Protein AF-A0A8H4SRY8-F1 (afdb_monomer_lite)

Foldseek 3Di:
DDPVQVPPDDPVDNVVNCVPQNDLLVVLCVVLVCLVPDDDQKDWDFDPLKDWDDDDDPVLLVVLCVVAPEQEKELFQQDPVQLLLLQLLQVLLLHGSVVVPSRMGGQLDLTRMDGSVLSVVLQVSSCVSVVHGSVVSCVVSSNRDVVSNSSVSLVVCCVVDPDPVSVRYHYDYPQVLCVVLVNNVVCVVPRPDHDHDPQQCLQVCQAPPNLVCLVSLLVSLQVSVVQEYADQEPPRGDPLSNLCNCPSSNHTMYRYNNYPVVVVVVVCVVVVHDSDDDPPPDD

Sequence (283 aa):
MPARLRTDLTPEDTSGLLKKYDKYAYQSIKKMSAADHFDYDLAMWLDSEAIFVAPGEIRDIFEGHLQNPIVWRSRMSFQDREKFLMSKAAATLGRSINSFGDQLWLLESLQWIIEKPIWNDMVSSVEMAHGGNFWDIWIENSYPFELLVYYLHIIARKMETANSIFSSYRILETERELIRFGLAESISAMEGRRGTGFMERLPHLIAKPHSVLASNLVDFGRSYSLRALRMDSVDNFEESALDKFLIDGDIKMLVSGAPDIHKWWDDRINNGEAINNTETNYS

pLDDT: mean 86.62, std 10.73, range [32.0, 98.06]

Structure (mmCIF, N/CA/C/O backbone):
data_AF-A0A8H4SRY8-F1
#
_entry.id   AF-A0A8H4SRY8-F1
#
loop_
_atom_site.group_PDB
_atom_site.id
_atom_site.type_symbol
_atom_site.label_atom_id
_atom_site.label_alt_id
_atom_site.label_comp_id
_atom_site.label_asym_id
_atom_site.label_entity_id
_atom_site.label_seq_id
_atom_site.pdbx_PDB_ins_code
_atom_site.Cartn_x
_atom_site.Cartn_y
_atom_site.Cartn_z
_atom_site.occupancy
_atom_site.B_iso_or_equiv
_atom_site.auth_seq_id
_atom_site.auth_comp_id
_atom_site.auth_asym_id
_atom_site.auth_atom_id
_atom_site.pdbx_PDB_model_num
ATOM 1 N N . MET A 1 1 ? -21.598 -1.203 8.106 1.00 73.31 1 MET A N 1
ATOM 2 C CA . MET A 1 1 ? -21.890 0.246 7.873 1.00 73.31 1 MET A CA 1
ATOM 3 C C . MET A 1 1 ? -23.189 0.701 8.584 1.00 73.31 1 MET A C 1
ATOM 5 O O . MET A 1 1 ? -24.199 0.020 8.421 1.00 73.31 1 MET A O 1
ATOM 9 N N . PRO A 1 2 ? -23.208 1.815 9.348 1.00 76.38 2 PRO A N 1
ATOM 10 C CA . PRO A 1 2 ? -24.369 2.308 10.099 1.00 76.38 2 PRO A CA 1
ATOM 11 C C . PRO A 1 2 ? -25.515 2.789 9.208 1.00 76.38 2 PRO A C 1
ATOM 13 O O . PRO A 1 2 ? -25.285 3.285 8.105 1.00 76.38 2 PRO A O 1
ATOM 16 N N . ALA A 1 3 ? -26.747 2.748 9.724 1.00 78.00 3 ALA A N 1
ATOM 17 C CA . ALA A 1 3 ? -27.949 3.175 8.998 1.00 78.00 3 ALA A CA 1
ATOM 18 C C . ALA A 1 3 ? -27.862 4.620 8.466 1.00 78.00 3 ALA A C 1
ATOM 20 O O . ALA A 1 3 ? -28.292 4.881 7.348 1.00 78.00 3 ALA A O 1
ATOM 21 N N . ARG A 1 4 ? -27.225 5.538 9.213 1.00 79.50 4 ARG A N 1
ATOM 22 C CA . ARG A 1 4 ? -27.035 6.951 8.818 1.00 79.50 4 ARG A CA 1
ATOM 23 C C . ARG A 1 4 ? -26.141 7.162 7.592 1.00 79.50 4 ARG A C 1
ATOM 25 O O . ARG A 1 4 ? -26.192 8.224 6.975 1.00 79.50 4 ARG A O 1
ATOM 32 N N . LEU A 1 5 ? -25.283 6.185 7.289 1.00 81.88 5 LEU A N 1
ATOM 33 C CA . LEU A 1 5 ? -24.467 6.166 6.074 1.00 81.88 5 LEU A CA 1
ATOM 34 C C . LEU A 1 5 ? -25.178 5.453 4.922 1.00 81.88 5 LEU A C 1
ATOM 36 O O . LEU A 1 5 ? -24.713 5.539 3.799 1.00 81.88 5 LEU A O 1
ATOM 40 N N . ARG A 1 6 ? -26.291 4.761 5.182 1.00 81.06 6 ARG A N 1
ATOM 41 C CA . ARG A 1 6 ? -27.097 4.068 4.168 1.00 81.06 6 ARG A CA 1
ATOM 42 C C . ARG A 1 6 ? -28.346 4.849 3.758 1.00 81.06 6 ARG A C 1
ATOM 44 O O . ARG A 1 6 ? -29.055 4.418 2.857 1.00 81.06 6 ARG A O 1
ATOM 51 N N . THR A 1 7 ? -28.636 5.958 4.437 1.00 80.81 7 THR A N 1
ATOM 52 C CA . THR A 1 7 ? -29.799 6.805 4.156 1.00 80.81 7 THR A CA 1
ATOM 53 C C . THR A 1 7 ? -29.734 7.320 2.720 1.00 80.81 7 THR A C 1
ATOM 55 O O . THR A 1 7 ? -28.710 7.865 2.313 1.00 80.81 7 THR A O 1
ATOM 58 N N . ASP A 1 8 ? -30.823 7.127 1.976 1.00 80.62 8 ASP A N 1
ATOM 59 C CA . ASP A 1 8 ? -30.998 7.579 0.590 1.00 80.62 8 ASP A CA 1
ATOM 60 C C . ASP A 1 8 ? -29.964 7.030 -0.409 1.00 80.62 8 ASP A C 1
ATOM 62 O O . ASP A 1 8 ? -29.667 7.670 -1.417 1.00 80.62 8 ASP A O 1
ATOM 66 N N . LEU A 1 9 ? -29.412 5.841 -0.141 1.00 87.38 9 LEU A N 1
ATOM 67 C CA . LEU A 1 9 ? -28.561 5.126 -1.092 1.00 87.38 9 LEU A CA 1
ATOM 68 C C . LEU A 1 9 ? -29.325 4.002 -1.781 1.00 87.38 9 LEU A C 1
ATOM 70 O O . LEU A 1 9 ? -30.102 3.280 -1.155 1.00 87.38 9 LEU A O 1
ATOM 74 N N . THR A 1 10 ? -29.029 3.815 -3.062 1.00 87.44 10 THR A N 1
ATOM 75 C CA . THR A 1 10 ? -29.443 2.642 -3.839 1.00 87.44 10 THR A CA 1
ATOM 76 C C . THR A 1 10 ? -28.200 1.928 -4.373 1.00 87.44 10 THR A C 1
ATOM 78 O O . THR A 1 10 ? -27.119 2.526 -4.387 1.00 87.44 10 THR A O 1
ATOM 81 N N . PRO A 1 11 ? -28.306 0.657 -4.799 1.00 84.62 11 PRO A N 1
ATOM 82 C CA . PRO A 1 11 ? -27.203 -0.017 -5.481 1.00 84.62 11 PRO A CA 1
ATOM 83 C C . PRO A 1 11 ? -26.690 0.756 -6.709 1.00 84.62 11 PRO A C 1
ATOM 85 O O . PRO A 1 11 ? -25.496 0.721 -6.997 1.00 84.62 11 PRO A O 1
ATOM 88 N N . GLU A 1 12 ? -27.569 1.486 -7.399 1.00 89.56 12 GLU A N 1
ATOM 89 C CA . GLU A 1 12 ? -27.262 2.230 -8.622 1.00 89.56 12 GLU A CA 1
ATOM 90 C C . GLU A 1 12 ? -26.804 3.675 -8.365 1.00 89.56 12 GLU A C 1
ATOM 92 O O . GLU A 1 12 ? -26.115 4.261 -9.200 1.00 89.56 12 GLU A O 1
ATOM 97 N N . ASP A 1 13 ? -27.163 4.263 -7.220 1.00 89.62 13 ASP A N 1
ATOM 98 C CA . ASP A 1 13 ? -26.849 5.652 -6.881 1.00 89.62 13 ASP A CA 1
ATOM 99 C C . ASP A 1 13 ? -26.345 5.793 -5.441 1.00 89.62 13 ASP A C 1
ATOM 101 O O . ASP A 1 13 ? -27.087 5.680 -4.460 1.00 89.62 13 ASP A O 1
ATOM 105 N N . THR A 1 14 ? -25.055 6.116 -5.335 1.00 91.56 14 THR A N 1
ATOM 106 C CA . THR A 1 14 ? -24.374 6.449 -4.077 1.00 91.56 14 THR A CA 1
ATOM 107 C C . THR A 1 14 ? -23.952 7.922 -4.004 1.00 91.56 14 THR A C 1
ATOM 109 O O . THR A 1 14 ? -23.212 8.320 -3.100 1.00 91.56 14 THR A O 1
ATOM 112 N N . SER A 1 15 ? -24.431 8.769 -4.925 1.00 89.44 15 SER A N 1
ATOM 113 C CA . SER A 1 15 ? -24.067 10.190 -5.025 1.00 89.44 15 SER A CA 1
ATOM 114 C C . SER A 1 15 ? -24.425 10.996 -3.774 1.00 89.44 15 SER A C 1
ATOM 116 O O . SER A 1 15 ? -23.781 12.008 -3.491 1.00 89.44 15 SER A O 1
ATOM 118 N N . GLY A 1 16 ? -25.400 10.532 -2.984 1.00 89.38 16 GLY A N 1
ATOM 119 C CA . GLY A 1 16 ? -25.739 11.105 -1.681 1.00 89.38 16 GLY A CA 1
ATOM 120 C C . GLY A 1 16 ? -24.554 11.123 -0.707 1.00 89.38 16 GLY A C 1
ATOM 121 O O . GLY A 1 16 ? -24.321 12.138 -0.048 1.00 89.38 16 GLY A O 1
ATOM 122 N N . LEU A 1 17 ? -23.741 10.059 -0.677 1.00 89.12 17 LEU A N 1
ATOM 123 C CA . LEU A 1 17 ? -22.519 10.018 0.137 1.00 89.12 17 LEU A CA 1
ATOM 124 C C . LEU A 1 17 ? -21.487 11.040 -0.343 1.00 89.12 17 LEU A C 1
ATOM 126 O O . LEU A 1 17 ? -20.926 11.771 0.473 1.00 89.12 17 LEU A O 1
ATOM 130 N N . LEU A 1 18 ? -21.270 11.116 -1.659 1.00 90.50 18 LEU A N 1
ATOM 131 C CA . LEU A 1 18 ? -20.318 12.048 -2.265 1.00 90.50 18 LEU A CA 1
ATOM 132 C C . LEU A 1 18 ? -20.687 13.508 -1.967 1.00 90.50 18 LEU A C 1
ATOM 134 O O . LEU A 1 18 ? -19.824 14.299 -1.589 1.00 90.50 18 LEU A O 1
ATOM 138 N N . LYS A 1 19 ? -21.974 13.857 -2.089 1.00 90.06 19 LYS A N 1
ATOM 139 C CA . LYS A 1 19 ? -22.490 15.201 -1.778 1.00 90.06 19 LYS A CA 1
ATOM 140 C C . LYS A 1 19 ? -22.331 15.556 -0.300 1.00 90.06 19 LYS A C 1
ATOM 142 O O . LYS A 1 19 ? -22.079 16.713 0.018 1.00 90.06 19 LYS A O 1
ATOM 147 N N . LYS A 1 20 ? -22.498 14.579 0.596 1.00 89.75 20 LYS A N 1
ATOM 148 C CA . LYS A 1 20 ? -22.486 14.800 2.047 1.00 89.75 20 LYS A CA 1
ATOM 149 C C . LYS A 1 20 ? -21.081 14.909 2.636 1.00 89.75 20 LYS A C 1
ATOM 151 O O . LYS A 1 20 ? -20.892 15.685 3.568 1.00 89.75 20 LYS A O 1
ATOM 156 N N . TYR A 1 21 ? -20.129 14.122 2.137 1.00 87.44 21 TYR A N 1
ATOM 157 C CA . TYR A 1 21 ? -18.844 13.924 2.811 1.00 87.44 21 TYR A CA 1
ATOM 158 C C . TYR A 1 21 ? -17.607 14.270 1.984 1.00 87.44 21 TYR A C 1
ATOM 160 O O . TYR A 1 21 ? -16.532 14.242 2.557 1.00 87.44 21 TYR A O 1
ATOM 168 N N . ASP A 1 22 ? -17.755 14.662 0.713 1.00 90.31 22 ASP A N 1
ATOM 169 C CA . ASP A 1 22 ? -16.683 14.909 -0.265 1.00 90.31 22 ASP A CA 1
ATOM 170 C C . ASP A 1 22 ? -16.090 13.659 -0.940 1.00 90.31 22 ASP A C 1
ATOM 172 O O . ASP A 1 22 ? -16.431 12.514 -0.636 1.00 90.31 22 ASP A O 1
ATOM 176 N N . LYS A 1 23 ? -15.220 13.895 -1.934 1.00 90.75 23 LYS A N 1
ATOM 177 C CA . LYS A 1 23 ? -14.629 12.840 -2.766 1.00 90.75 23 LYS A CA 1
ATOM 178 C C . LYS A 1 23 ? -13.698 11.905 -1.996 1.00 90.75 23 LYS A C 1
ATOM 180 O O . LYS A 1 23 ? -13.671 10.719 -2.303 1.00 90.75 23 LYS A O 1
ATOM 185 N N . TYR A 1 24 ? -12.922 12.405 -1.038 1.00 87.00 24 TYR A N 1
ATOM 186 C CA . TYR A 1 24 ? -11.935 11.600 -0.321 1.00 87.00 24 TYR A CA 1
ATOM 187 C C . TYR A 1 24 ? -12.625 10.730 0.724 1.00 87.00 24 TYR A C 1
ATOM 189 O O . TYR A 1 24 ? -12.374 9.525 0.781 1.00 87.00 24 TYR A O 1
ATOM 197 N N . ALA A 1 25 ? -13.572 11.308 1.464 1.00 89.81 25 ALA A N 1
ATOM 198 C CA . ALA A 1 25 ? -14.403 10.548 2.385 1.00 89.81 25 ALA A CA 1
ATOM 199 C C . ALA A 1 25 ? -15.213 9.472 1.658 1.00 89.81 25 ALA A C 1
ATOM 201 O O . ALA A 1 25 ? -15.260 8.329 2.103 1.00 89.81 25 ALA A O 1
ATOM 202 N N . TYR A 1 26 ? -15.808 9.812 0.509 1.00 91.25 26 TYR A N 1
ATOM 203 C CA . TYR A 1 26 ? -16.555 8.862 -0.311 1.00 91.25 26 TYR A CA 1
ATOM 204 C C . TYR A 1 26 ? -15.698 7.661 -0.735 1.00 91.25 26 TYR A C 1
ATOM 206 O O . TYR A 1 26 ? -16.124 6.516 -0.575 1.00 91.25 26 TYR A O 1
ATOM 214 N N . GLN A 1 27 ? -14.476 7.901 -1.230 1.00 89.25 27 GLN A N 1
ATOM 215 C CA . GLN A 1 27 ? -13.562 6.820 -1.618 1.00 89.25 27 GLN A CA 1
ATOM 216 C C . GLN A 1 27 ? -13.176 5.943 -0.421 1.00 89.25 27 GLN A C 1
ATOM 218 O O . GLN A 1 27 ? -13.208 4.718 -0.536 1.00 89.25 27 GLN A O 1
ATOM 223 N N . SER A 1 28 ? -12.883 6.556 0.730 1.00 90.88 28 SER A N 1
ATOM 224 C CA . SER A 1 28 ? -12.564 5.834 1.964 1.00 90.88 28 SER A CA 1
ATOM 225 C C . SER A 1 28 ? -13.748 4.973 2.429 1.00 90.88 28 SER A C 1
ATOM 227 O O . SER A 1 28 ? -13.610 3.760 2.571 1.00 90.88 28 SER A O 1
ATOM 229 N N . ILE A 1 29 ? -14.956 5.541 2.553 1.00 91.25 29 ILE A N 1
ATOM 230 C CA . ILE A 1 29 ? -16.171 4.805 2.955 1.00 91.25 29 ILE A CA 1
ATOM 231 C C . ILE A 1 29 ? -16.433 3.621 2.017 1.00 91.25 29 ILE A C 1
ATOM 233 O O . ILE A 1 29 ? -16.734 2.521 2.484 1.00 91.25 29 ILE A O 1
ATOM 237 N N . LYS A 1 30 ? -16.296 3.815 0.701 1.00 89.81 30 LYS A N 1
ATOM 238 C CA . LYS A 1 30 ? -16.481 2.749 -0.291 1.00 89.81 30 LYS A CA 1
ATOM 239 C C . LYS A 1 30 ? -15.511 1.586 -0.057 1.00 89.81 30 LYS A C 1
ATOM 241 O O . LYS A 1 30 ? -15.955 0.449 0.060 1.00 89.81 30 LYS A O 1
ATOM 246 N N . LYS A 1 31 ? -14.210 1.858 0.075 1.00 91.19 31 LYS A N 1
ATOM 247 C CA . LYS A 1 31 ? -13.186 0.821 0.304 1.00 91.19 31 LYS A CA 1
ATOM 248 C C . LYS A 1 31 ? -13.406 0.077 1.620 1.00 91.19 31 LYS A C 1
ATOM 250 O O . LYS A 1 31 ? -13.409 -1.148 1.655 1.00 91.19 31 LYS A O 1
ATOM 255 N N . MET A 1 32 ? -13.667 0.819 2.692 1.00 92.25 32 MET A N 1
ATOM 256 C CA . MET A 1 32 ? -13.880 0.255 4.026 1.00 92.25 32 MET A CA 1
ATOM 257 C C . MET A 1 32 ? -15.176 -0.554 4.111 1.00 92.25 32 MET A C 1
ATOM 259 O O . MET A 1 32 ? -15.255 -1.544 4.829 1.00 92.25 32 MET A O 1
ATOM 263 N N . SER A 1 33 ? -16.208 -0.157 3.364 1.00 91.25 33 SER A N 1
ATOM 264 C CA . SER A 1 33 ? -17.477 -0.888 3.350 1.00 91.25 33 SER A CA 1
ATOM 265 C C . SER A 1 33 ? -17.395 -2.158 2.515 1.00 91.25 33 SER A C 1
ATOM 267 O O . SER A 1 33 ? -18.018 -3.145 2.890 1.00 91.25 33 SER A O 1
ATOM 269 N N . ALA A 1 34 ? -16.585 -2.172 1.453 1.00 92.25 34 ALA A N 1
ATOM 270 C CA . ALA A 1 34 ? -16.235 -3.400 0.747 1.00 92.25 34 ALA A CA 1
ATOM 271 C C . ALA A 1 34 ? -15.455 -4.362 1.661 1.00 92.25 34 ALA A C 1
ATOM 273 O O . ALA A 1 34 ? -15.798 -5.543 1.726 1.00 92.25 34 ALA A O 1
ATOM 274 N N . ALA A 1 35 ? -14.485 -3.844 2.426 1.00 93.88 35 ALA A N 1
ATOM 275 C CA . ALA A 1 35 ? -13.730 -4.625 3.407 1.00 93.88 35 ALA A CA 1
ATOM 276 C C . ALA A 1 35 ? -14.633 -5.254 4.484 1.00 93.88 35 ALA A C 1
ATOM 278 O O . ALA A 1 35 ? -14.448 -6.406 4.862 1.00 93.88 35 ALA A O 1
ATOM 279 N N . ASP A 1 36 ? -15.640 -4.510 4.953 1.00 91.94 36 ASP A N 1
ATOM 280 C CA . ASP A 1 36 ? -16.660 -4.964 5.910 1.00 91.94 36 ASP A CA 1
ATOM 281 C C . ASP A 1 36 ? -17.576 -6.039 5.292 1.00 91.94 36 ASP A C 1
ATOM 283 O O . ASP A 1 36 ? -17.783 -7.100 5.880 1.00 91.94 36 ASP A O 1
ATOM 287 N N . HIS A 1 37 ? -18.090 -5.781 4.085 1.00 91.56 37 HIS A N 1
ATOM 288 C CA . HIS A 1 37 ? -19.188 -6.533 3.475 1.00 91.56 37 HIS A CA 1
ATOM 289 C C . HIS A 1 37 ? -18.799 -7.892 2.887 1.00 91.56 37 HIS A C 1
ATOM 291 O O . HIS A 1 37 ? -19.544 -8.854 3.068 1.00 91.56 37 HIS A O 1
ATOM 297 N N . PHE A 1 38 ? -17.689 -7.971 2.151 1.00 94.31 38 PHE A N 1
ATOM 298 C CA . PHE A 1 38 ? -17.332 -9.191 1.427 1.00 94.31 38 PHE A CA 1
ATOM 299 C C . PHE A 1 38 ? -16.666 -10.225 2.340 1.00 94.31 38 PHE A C 1
ATOM 301 O O . PHE A 1 38 ? -15.931 -9.870 3.267 1.00 94.31 38 PHE A O 1
ATOM 308 N N . ASP A 1 39 ? -16.917 -11.503 2.053 1.00 95.44 39 ASP A N 1
ATOM 309 C CA . ASP A 1 39 ? -16.242 -12.637 2.682 1.00 95.44 39 ASP A CA 1
ATOM 310 C C . ASP A 1 39 ? -15.064 -13.071 1.803 1.00 95.44 39 ASP A C 1
ATOM 312 O O . ASP A 1 39 ? -15.240 -13.389 0.625 1.00 95.44 39 ASP A O 1
ATOM 316 N N . TYR A 1 40 ? -13.856 -12.980 2.349 1.00 95.75 40 TYR A N 1
ATOM 317 C CA . TYR A 1 40 ? -12.600 -13.245 1.654 1.00 95.75 40 TYR A CA 1
ATOM 318 C C . TYR A 1 40 ? -11.507 -13.552 2.675 1.00 95.75 40 TYR A C 1
ATOM 320 O O . TYR A 1 40 ? -11.575 -13.077 3.805 1.00 95.75 40 TYR A O 1
ATOM 328 N N . ASP A 1 41 ? -10.463 -14.271 2.267 1.00 95.19 41 ASP A N 1
ATOM 329 C CA . ASP A 1 41 ? -9.238 -14.392 3.069 1.00 95.19 41 ASP A CA 1
ATOM 330 C C . ASP A 1 41 ? -8.306 -13.204 2.799 1.00 95.19 41 ASP A C 1
ATOM 332 O O . ASP A 1 41 ? -7.863 -12.508 3.717 1.00 95.19 41 ASP A O 1
ATOM 336 N N . LEU A 1 42 ? -8.085 -12.931 1.510 1.00 94.94 42 LEU A N 1
ATOM 337 C CA . LEU A 1 42 ? -7.272 -11.841 0.979 1.00 94.94 42 LEU A CA 1
ATOM 338 C C . LEU A 1 42 ? -8.065 -11.067 -0.073 1.00 94.94 42 LEU A C 1
ATOM 340 O O . LEU A 1 42 ? -8.777 -11.656 -0.886 1.00 94.94 42 LEU A O 1
ATOM 344 N N . ALA A 1 43 ? -7.891 -9.753 -0.095 1.00 94.62 43 ALA A N 1
ATOM 345 C CA . ALA A 1 43 ? -8.409 -8.896 -1.147 1.00 94.62 43 ALA A CA 1
ATOM 346 C C . ALA A 1 43 ? -7.377 -7.829 -1.522 1.00 94.62 43 ALA A C 1
ATOM 348 O O . ALA A 1 43 ? -6.518 -7.496 -0.712 1.00 94.62 43 ALA A O 1
ATOM 349 N N . MET A 1 44 ? -7.435 -7.302 -2.744 1.00 92.00 44 MET A N 1
ATOM 350 C CA . MET A 1 44 ? -6.495 -6.286 -3.227 1.00 92.00 44 MET A CA 1
ATOM 351 C C . MET A 1 44 ? -7.256 -5.052 -3.699 1.00 92.00 44 MET A C 1
ATOM 353 O O . MET A 1 44 ? -8.109 -5.157 -4.583 1.00 92.00 44 MET A O 1
ATOM 357 N N . TRP A 1 45 ? -6.962 -3.885 -3.118 1.00 89.75 45 TRP A N 1
ATOM 358 C CA . TRP A 1 45 ? -7.522 -2.615 -3.586 1.00 89.75 45 TRP A CA 1
ATOM 359 C C . TRP A 1 45 ? -6.700 -2.122 -4.765 1.00 89.75 45 TRP A C 1
ATOM 361 O O . TRP A 1 45 ? -5.529 -1.783 -4.622 1.00 89.75 45 TRP A O 1
ATOM 371 N N . LEU A 1 46 ? -7.343 -2.097 -5.925 1.00 87.69 46 LEU A N 1
ATOM 372 C CA . LEU A 1 46 ? -6.778 -1.608 -7.170 1.00 87.69 46 LEU A CA 1
ATOM 373 C C . LEU A 1 46 ? -7.473 -0.310 -7.554 1.00 87.69 46 LEU A C 1
ATOM 375 O O . LEU A 1 46 ? -8.706 -0.225 -7.516 1.00 87.69 46 LEU A O 1
ATOM 379 N N . ASP A 1 47 ? -6.685 0.691 -7.930 1.00 81.88 47 ASP A N 1
ATOM 380 C CA . ASP A 1 47 ? -7.242 1.880 -8.556 1.00 81.88 47 ASP A CA 1
ATOM 381 C C . ASP A 1 47 ? -7.758 1.526 -9.957 1.00 81.88 47 ASP A C 1
ATOM 383 O O . ASP A 1 47 ? -7.290 0.593 -10.612 1.00 81.88 47 ASP A O 1
ATOM 387 N N . SER A 1 48 ? -8.763 2.265 -10.427 1.00 83.50 48 SER A N 1
ATOM 388 C CA . SER A 1 48 ? -9.447 1.981 -11.698 1.00 83.50 48 SER A CA 1
ATOM 389 C C . SER A 1 48 ? -8.559 2.137 -12.931 1.00 83.50 48 SER A C 1
ATOM 391 O O . SER A 1 48 ? -8.947 1.723 -14.016 1.00 83.50 48 SER A O 1
ATOM 393 N N . GLU A 1 49 ? -7.409 2.782 -12.768 1.00 85.06 49 GLU A N 1
ATOM 394 C CA . GLU A 1 49 ? -6.404 2.966 -13.809 1.00 85.06 49 GLU A CA 1
ATOM 395 C C . GLU A 1 49 ? -5.380 1.824 -13.842 1.00 85.06 49 GLU A C 1
ATOM 397 O O . GLU A 1 49 ? -4.486 1.857 -14.669 1.00 85.06 49 GLU A O 1
ATOM 402 N N . ALA A 1 50 ? -5.489 0.801 -12.989 1.00 87.56 50 ALA A N 1
ATOM 403 C CA . ALA A 1 50 ? -4.523 -0.288 -12.985 1.00 87.56 50 ALA A CA 1
ATOM 404 C C . ALA A 1 50 ? -4.504 -1.070 -14.316 1.00 87.56 50 ALA A C 1
ATOM 406 O O . ALA A 1 50 ? -5.552 -1.456 -14.838 1.00 87.56 50 ALA A O 1
ATOM 407 N N . ILE A 1 51 ? -3.306 -1.355 -14.834 1.00 88.38 51 ILE A N 1
ATOM 408 C CA . ILE A 1 51 ? -3.098 -2.080 -16.096 1.00 88.38 51 ILE A CA 1
ATOM 409 C C . ILE A 1 51 ? -2.076 -3.203 -15.941 1.00 88.38 51 ILE A C 1
ATOM 411 O O . ILE A 1 51 ? -1.065 -3.056 -15.253 1.00 88.38 51 ILE A O 1
ATOM 415 N N . PHE A 1 52 ? -2.316 -4.329 -16.612 1.00 88.81 52 PHE A N 1
ATOM 416 C CA . PHE A 1 52 ? -1.314 -5.385 -16.742 1.00 88.81 52 PHE A CA 1
ATOM 417 C C . PHE A 1 52 ? -0.267 -4.995 -17.773 1.00 88.81 52 PHE A C 1
ATOM 419 O O . PHE A 1 52 ? -0.604 -4.536 -18.863 1.00 88.81 52 PHE A O 1
ATOM 426 N N . VAL A 1 53 ? 0.999 -5.218 -17.441 1.00 87.50 53 VAL A N 1
ATOM 427 C CA . VAL A 1 53 ? 2.137 -4.912 -18.322 1.00 87.50 53 VAL A CA 1
ATOM 428 C C . VAL A 1 53 ? 2.958 -6.138 -18.681 1.00 87.50 53 VAL A C 1
ATOM 430 O O . VAL A 1 53 ? 3.829 -6.061 -19.532 1.00 87.50 53 VAL A O 1
ATOM 433 N N . ALA A 1 54 ? 2.658 -7.287 -18.088 1.00 84.62 54 ALA A N 1
ATOM 434 C CA . ALA A 1 54 ? 3.261 -8.550 -18.470 1.00 84.62 54 ALA A CA 1
ATOM 435 C C . ALA A 1 54 ? 2.242 -9.686 -18.325 1.00 84.62 54 ALA A C 1
ATOM 437 O O . ALA A 1 54 ? 1.360 -9.607 -17.461 1.00 84.62 54 ALA A O 1
ATOM 438 N N . PRO A 1 55 ? 2.377 -10.769 -19.111 1.00 83.19 55 PRO A N 1
ATOM 439 C CA . PRO A 1 55 ? 1.665 -12.008 -18.843 1.00 83.19 55 PRO A CA 1
ATOM 440 C C . PRO A 1 55 ? 1.933 -12.510 -17.414 1.00 83.19 55 PRO A C 1
ATOM 442 O O . PRO A 1 55 ? 3.061 -12.460 -16.903 1.00 83.19 55 PRO A O 1
ATOM 445 N N . GLY A 1 56 ? 0.887 -13.011 -16.765 1.00 83.19 56 GLY A N 1
ATOM 446 C CA . GLY A 1 56 ? 0.963 -13.566 -15.417 1.00 83.19 56 GLY A CA 1
ATOM 447 C C . GLY A 1 56 ? -0.411 -13.750 -14.790 1.00 83.19 56 GLY A C 1
ATOM 448 O O . GLY A 1 56 ? -1.431 -13.367 -15.368 1.00 83.19 56 GLY A O 1
ATOM 449 N N . GLU A 1 57 ? -0.432 -14.327 -13.592 1.00 86.50 57 GLU A N 1
ATOM 450 C CA . GLU A 1 57 ? -1.660 -14.522 -12.830 1.00 86.50 57 GLU A CA 1
ATOM 451 C C . GLU A 1 57 ? -1.754 -13.492 -11.700 1.00 86.50 57 GLU A C 1
ATOM 453 O O . GLU A 1 57 ? -0.776 -13.211 -11.016 1.00 86.50 57 GLU A O 1
ATOM 458 N N . ILE A 1 58 ? -2.951 -12.970 -11.407 1.00 88.88 58 ILE A N 1
ATOM 459 C CA . ILE A 1 58 ? -3.159 -12.139 -10.200 1.00 88.88 58 ILE A CA 1
ATOM 460 C C . ILE A 1 58 ? -2.737 -12.897 -8.931 1.00 88.88 58 ILE A C 1
ATOM 462 O O . ILE A 1 58 ? -2.267 -12.292 -7.967 1.00 88.88 58 ILE A O 1
ATOM 466 N N . ARG A 1 59 ? -2.873 -14.230 -8.937 1.00 91.31 59 ARG A N 1
ATOM 467 C CA . ARG A 1 59 ? -2.442 -15.105 -7.843 1.00 91.31 59 ARG A CA 1
ATOM 468 C C . ARG A 1 59 ? -0.976 -14.882 -7.472 1.00 91.31 59 ARG A C 1
ATOM 470 O O . ARG A 1 59 ? -0.668 -14.853 -6.284 1.00 91.31 59 ARG A O 1
ATOM 477 N N . ASP A 1 60 ? -0.114 -14.633 -8.454 1.00 89.00 60 ASP A N 1
ATOM 478 C CA . ASP A 1 60 ? 1.310 -14.379 -8.246 1.00 89.00 60 ASP A CA 1
ATOM 479 C C . ASP A 1 60 ? 1.541 -13.184 -7.306 1.00 89.00 60 ASP A C 1
ATOM 481 O O . ASP A 1 60 ? 2.444 -13.202 -6.467 1.00 89.00 60 ASP A O 1
ATOM 485 N N . ILE A 1 61 ? 0.717 -12.140 -7.404 1.00 90.88 61 ILE A N 1
ATOM 486 C CA . ILE A 1 61 ? 0.817 -10.954 -6.544 1.00 90.88 61 ILE A CA 1
ATOM 487 C C . ILE A 1 61 ? 0.493 -11.332 -5.087 1.00 90.88 61 ILE A C 1
ATOM 489 O O . ILE A 1 61 ? 1.244 -10.992 -4.171 1.00 90.88 61 ILE A O 1
ATOM 493 N N . PHE A 1 62 ? -0.576 -12.104 -4.868 1.00 93.44 62 PHE A N 1
ATOM 494 C CA . PHE A 1 62 ? -0.963 -12.570 -3.532 1.00 93.44 62 PHE A CA 1
ATOM 495 C C . PHE A 1 62 ? 0.058 -13.533 -2.917 1.00 93.44 62 PHE A C 1
ATOM 497 O O . PHE A 1 62 ? 0.395 -13.397 -1.742 1.00 93.44 62 PHE A O 1
ATOM 504 N N . GLU A 1 63 ? 0.577 -14.486 -3.691 1.00 92.31 63 GLU A N 1
ATOM 505 C CA . GLU A 1 63 ? 1.602 -15.424 -3.219 1.00 92.31 63 GLU A CA 1
ATOM 506 C C . GLU A 1 63 ? 2.889 -14.698 -2.820 1.00 92.31 63 GLU A C 1
ATOM 508 O O . GLU A 1 63 ? 3.472 -15.004 -1.778 1.00 92.31 63 GLU A O 1
ATOM 513 N N . GLY A 1 64 ? 3.296 -13.695 -3.605 1.00 90.50 64 GLY A N 1
ATOM 514 C CA . GLY A 1 64 ? 4.439 -12.844 -3.286 1.00 90.50 64 GLY A CA 1
ATOM 515 C C . GLY A 1 64 ? 4.272 -12.112 -1.953 1.00 90.50 64 GLY A C 1
ATOM 516 O O . GLY A 1 64 ? 5.196 -12.114 -1.137 1.00 90.50 64 GLY A O 1
ATOM 517 N N . HIS A 1 65 ? 3.084 -11.551 -1.702 1.00 91.62 65 HIS A N 1
ATOM 518 C CA . HIS A 1 65 ? 2.748 -10.916 -0.422 1.00 91.62 65 HIS A CA 1
ATOM 519 C C . HIS A 1 65 ? 2.759 -11.908 0.740 1.00 91.62 65 HIS A C 1
ATOM 521 O O . HIS A 1 65 ? 3.379 -11.631 1.758 1.00 91.62 65 HIS A O 1
ATOM 527 N N . LEU A 1 66 ? 2.138 -13.080 0.598 1.00 91.50 66 LEU A N 1
ATOM 528 C CA . LEU A 1 66 ? 2.079 -14.078 1.675 1.00 91.50 66 LEU A CA 1
ATOM 529 C C . LEU A 1 66 ? 3.451 -14.648 2.047 1.00 91.50 66 LEU A C 1
ATOM 531 O O . LEU A 1 66 ? 3.722 -14.900 3.220 1.00 91.50 66 LEU A O 1
ATOM 535 N N . GLN A 1 67 ? 4.328 -14.855 1.063 1.00 91.19 67 GLN A N 1
ATOM 536 C CA . GLN A 1 67 ? 5.700 -15.304 1.318 1.00 91.19 67 GLN A CA 1
ATOM 537 C C . GLN A 1 67 ? 6.519 -14.243 2.048 1.00 91.19 67 GLN A C 1
ATOM 539 O O . GLN A 1 67 ? 7.479 -14.564 2.753 1.00 91.19 67 GLN A O 1
ATOM 544 N N . ASN A 1 68 ? 6.173 -12.975 1.843 1.00 88.31 68 ASN A N 1
ATOM 545 C CA . ASN A 1 68 ? 6.979 -11.872 2.300 1.00 88.31 68 ASN A CA 1
ATOM 546 C C . ASN A 1 68 ? 6.146 -10.613 2.614 1.00 88.31 68 ASN A C 1
ATOM 548 O O . ASN A 1 68 ? 6.291 -9.590 1.933 1.00 88.31 68 ASN A O 1
ATOM 552 N N . PRO A 1 69 ? 5.305 -10.65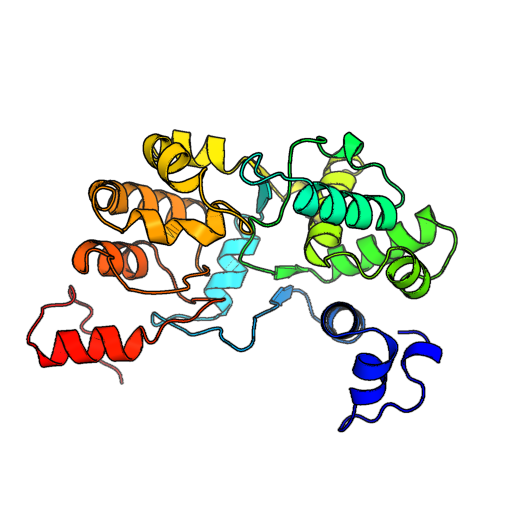5 3.662 1.00 93.25 69 PRO A N 1
ATOM 553 C CA . PRO A 1 69 ? 4.445 -9.535 3.995 1.00 93.25 69 PRO A CA 1
ATOM 554 C C . PRO A 1 69 ? 5.298 -8.414 4.587 1.00 93.25 69 PRO A C 1
ATOM 556 O O . PRO A 1 69 ? 6.007 -8.592 5.584 1.00 93.25 69 PRO A O 1
ATOM 559 N N . ILE A 1 70 ? 5.267 -7.243 3.954 1.00 94.31 70 ILE A N 1
ATOM 560 C CA . ILE A 1 70 ? 6.086 -6.093 4.343 1.00 94.31 70 ILE A CA 1
ATOM 561 C C . ILE A 1 70 ? 5.196 -4.879 4.558 1.00 94.31 70 ILE A C 1
ATOM 563 O O . ILE A 1 70 ? 4.363 -4.541 3.722 1.00 94.31 70 ILE A O 1
ATOM 567 N N . VAL A 1 71 ? 5.430 -4.187 5.669 1.00 94.25 71 VAL A N 1
ATOM 568 C CA . VAL A 1 71 ? 5.021 -2.795 5.828 1.00 94.25 71 VAL A CA 1
ATOM 569 C C . VAL A 1 71 ? 6.230 -1.920 5.541 1.00 94.25 71 VAL A C 1
ATOM 571 O O . VAL A 1 71 ? 7.200 -1.907 6.308 1.00 94.25 71 VAL A O 1
ATOM 574 N N . TRP A 1 72 ? 6.164 -1.187 4.436 1.00 93.00 72 TRP A N 1
ATOM 575 C CA . TRP A 1 72 ? 7.175 -0.201 4.092 1.00 93.00 72 TRP A CA 1
ATOM 576 C C . TRP A 1 72 ? 6.949 1.098 4.852 1.00 93.00 72 TRP A C 1
ATOM 578 O O . TRP A 1 72 ? 5.815 1.556 5.015 1.00 93.00 72 TRP A O 1
ATOM 588 N N . ARG A 1 73 ? 8.046 1.702 5.304 1.00 91.75 73 ARG A N 1
ATOM 589 C CA . ARG A 1 73 ? 8.045 3.025 5.919 1.00 91.75 73 ARG A CA 1
ATOM 590 C C . ARG A 1 73 ? 9.213 3.860 5.426 1.00 91.75 73 ARG A C 1
ATOM 592 O O . ARG A 1 73 ? 10.266 3.323 5.107 1.00 91.75 73 ARG A O 1
ATOM 599 N N . SER A 1 74 ? 9.040 5.169 5.420 1.00 88.69 74 SER A N 1
ATOM 600 C CA . SER A 1 74 ? 10.013 6.110 4.865 1.00 88.69 74 SER A CA 1
ATOM 601 C C . SER A 1 74 ? 10.078 7.371 5.713 1.00 88.69 74 SER A C 1
ATOM 603 O O . SER A 1 74 ? 9.101 7.712 6.380 1.00 88.69 74 SER A O 1
ATOM 605 N N . ARG A 1 75 ? 11.230 8.044 5.725 1.00 86.44 75 ARG A N 1
ATOM 606 C CA . ARG A 1 75 ? 11.398 9.406 6.272 1.00 86.44 75 ARG A CA 1
ATOM 607 C C . ARG A 1 75 ? 11.238 10.469 5.194 1.00 86.44 75 ARG A C 1
ATOM 609 O O . ARG A 1 75 ? 10.995 11.639 5.485 1.00 86.44 75 ARG A O 1
ATOM 616 N N . MET A 1 76 ? 11.418 10.083 3.942 1.00 78.50 76 MET A N 1
ATOM 617 C CA . MET A 1 76 ? 11.406 10.998 2.819 1.00 78.50 76 MET A CA 1
ATOM 618 C C . MET A 1 76 ? 10.006 11.498 2.493 1.00 78.50 76 MET A C 1
ATOM 620 O O . MET A 1 76 ? 9.002 10.823 2.705 1.00 78.50 76 MET A O 1
ATOM 624 N N . SER A 1 77 ? 9.949 12.731 1.988 1.00 68.12 77 SER A N 1
ATOM 625 C CA . SER A 1 77 ? 8.707 13.462 1.721 1.00 68.12 77 SER A CA 1
ATOM 626 C C . SER A 1 77 ? 7.797 13.619 2.950 1.00 68.12 77 SER A C 1
ATOM 628 O O . SER A 1 77 ? 6.641 13.992 2.785 1.00 68.12 77 SER A O 1
ATOM 630 N N . PHE A 1 78 ? 8.302 13.404 4.173 1.00 70.69 78 PHE A N 1
ATOM 631 C CA . PHE A 1 78 ? 7.517 13.526 5.398 1.00 70.69 78 PHE A CA 1
ATOM 632 C C . PHE A 1 78 ? 7.310 14.995 5.801 1.00 70.69 78 PHE A C 1
ATOM 634 O O . PHE A 1 78 ? 8.019 15.562 6.638 1.00 70.69 78 PHE A O 1
ATOM 641 N N . GLN A 1 79 ? 6.341 15.636 5.151 1.00 79.94 79 GLN A N 1
ATOM 642 C CA . GLN A 1 79 ? 5.980 17.037 5.355 1.00 79.94 79 GLN A CA 1
ATOM 643 C C . GLN A 1 79 ? 4.718 17.144 6.223 1.00 79.94 79 GLN A C 1
ATOM 645 O O . GLN A 1 79 ? 4.212 16.155 6.757 1.00 79.94 79 GLN A O 1
ATOM 650 N N . ASP A 1 80 ? 4.200 18.360 6.396 1.00 86.50 80 ASP A N 1
ATOM 651 C CA . ASP A 1 80 ? 3.037 18.618 7.255 1.00 86.50 80 ASP A CA 1
ATOM 652 C C . ASP A 1 80 ? 1.791 17.838 6.821 1.00 86.50 80 ASP A C 1
ATOM 654 O O . ASP A 1 80 ? 1.004 17.405 7.664 1.00 86.50 80 ASP A O 1
ATOM 658 N N . ARG A 1 81 ? 1.629 17.597 5.514 1.00 84.81 81 ARG A N 1
ATOM 659 C CA . ARG A 1 81 ? 0.531 16.786 4.981 1.00 84.81 81 ARG A CA 1
ATOM 660 C C . ARG A 1 81 ? 0.649 15.329 5.424 1.00 84.81 81 ARG A C 1
ATOM 662 O O . ARG A 1 81 ? -0.320 14.764 5.921 1.00 84.81 81 ARG A O 1
ATOM 669 N N . GLU A 1 82 ? 1.814 14.718 5.266 1.00 86.00 82 GLU A N 1
ATOM 670 C CA . GLU A 1 82 ? 2.055 13.319 5.624 1.00 86.00 82 GLU A CA 1
ATOM 671 C C . GLU A 1 82 ? 1.972 13.129 7.145 1.00 86.00 82 GLU A C 1
ATOM 673 O O . GLU A 1 82 ? 1.322 12.192 7.612 1.00 86.00 82 GLU A O 1
ATOM 678 N N . LYS A 1 83 ? 2.504 14.085 7.922 1.00 88.62 83 LYS A N 1
ATOM 679 C CA . LYS A 1 83 ? 2.311 14.174 9.380 1.00 88.62 83 LYS A CA 1
ATOM 680 C C . LYS A 1 83 ? 0.838 14.214 9.758 1.00 88.62 83 LYS A C 1
ATOM 682 O O . LYS A 1 83 ? 0.417 13.489 10.662 1.00 88.62 83 LYS A O 1
ATOM 687 N N . PHE A 1 84 ? 0.051 15.043 9.076 1.00 89.69 84 PHE A N 1
ATOM 688 C CA . PHE A 1 84 ? -1.385 15.153 9.310 1.00 89.69 84 PHE A CA 1
ATOM 689 C C . PHE A 1 84 ? -2.103 13.827 9.030 1.00 89.69 84 PHE A C 1
ATOM 691 O O . PHE A 1 84 ? -2.842 13.348 9.890 1.00 89.69 84 PHE A O 1
ATOM 698 N N . LEU A 1 85 ? -1.844 13.197 7.879 1.00 90.06 85 LEU A N 1
ATOM 699 C CA . LEU A 1 85 ? -2.458 11.918 7.504 1.00 90.06 85 LEU A CA 1
ATOM 700 C C . LEU A 1 85 ? -2.115 10.805 8.503 1.00 90.06 85 LEU A C 1
ATOM 702 O O . LEU A 1 85 ? -3.010 10.113 8.990 1.00 90.06 85 LEU A O 1
ATOM 706 N N . MET A 1 86 ? -0.836 10.679 8.865 1.00 92.44 86 MET A N 1
ATOM 707 C CA . MET A 1 86 ? -0.370 9.720 9.868 1.00 92.44 86 MET A CA 1
ATOM 708 C C . MET A 1 86 ? -0.988 9.981 11.245 1.00 92.44 86 MET A C 1
ATOM 710 O O . MET A 1 86 ? -1.380 9.040 11.931 1.00 92.44 86 MET A O 1
ATOM 714 N N . SER A 1 87 ? -1.136 11.250 11.641 1.00 93.44 87 SER A N 1
ATOM 715 C CA . SER A 1 87 ? -1.748 11.619 12.923 1.00 93.44 87 SER A CA 1
ATOM 716 C C . SER A 1 87 ? -3.227 11.247 12.980 1.00 93.44 87 SER A C 1
ATOM 718 O O . SER A 1 87 ? -3.678 10.715 13.990 1.00 93.44 87 SER A O 1
ATOM 720 N N . LYS A 1 88 ? -3.985 11.470 11.898 1.00 94.62 88 LYS A N 1
ATOM 721 C CA . LYS A 1 88 ? -5.395 11.053 11.809 1.00 94.62 88 LYS A CA 1
ATOM 722 C C . LYS A 1 88 ? -5.542 9.535 11.839 1.00 94.62 88 LYS A C 1
ATOM 724 O O . LYS A 1 88 ? -6.422 9.014 12.524 1.00 94.62 88 LYS A O 1
ATOM 729 N N . ALA A 1 89 ? -4.648 8.824 11.157 1.00 95.44 89 ALA A N 1
ATOM 730 C CA . ALA A 1 89 ? -4.645 7.371 11.172 1.00 95.44 89 ALA A CA 1
ATOM 731 C C . ALA A 1 89 ? -4.306 6.802 12.563 1.00 95.44 89 ALA A C 1
ATOM 733 O O . ALA A 1 89 ? -5.016 5.931 13.063 1.00 95.44 89 ALA A O 1
ATOM 734 N N . ALA A 1 90 ? -3.288 7.347 13.235 1.00 96.38 90 ALA A N 1
ATOM 735 C CA . ALA A 1 90 ? -2.934 6.964 14.601 1.00 96.38 90 ALA A CA 1
ATOM 736 C C . ALA A 1 90 ? -4.061 7.279 15.600 1.00 96.38 90 ALA A C 1
ATOM 738 O O . ALA A 1 90 ? -4.409 6.423 16.413 1.00 96.38 90 ALA A O 1
ATOM 739 N N . ALA A 1 91 ? -4.677 8.463 15.503 1.00 96.94 91 ALA A N 1
ATOM 740 C CA . ALA A 1 91 ? -5.789 8.863 16.364 1.00 96.94 91 ALA A CA 1
ATOM 741 C C . ALA A 1 91 ? -7.003 7.935 16.207 1.00 96.94 91 ALA A C 1
ATOM 743 O O . ALA A 1 91 ? -7.633 7.571 17.197 1.00 96.94 91 ALA A O 1
ATOM 744 N N . THR A 1 92 ? -7.267 7.458 14.988 1.00 97.62 92 THR A N 1
ATOM 745 C CA . THR A 1 92 ? -8.311 6.454 14.726 1.00 97.62 92 THR A CA 1
ATOM 746 C C . THR A 1 92 ? -8.048 5.155 15.485 1.00 97.62 92 THR A C 1
ATOM 748 O O . THR A 1 92 ? -8.975 4.575 16.034 1.00 97.62 92 THR A O 1
ATOM 751 N N . LEU A 1 93 ? -6.785 4.745 15.632 1.00 97.56 93 LEU A N 1
ATOM 752 C CA . LEU A 1 93 ? -6.382 3.598 16.459 1.00 97.56 93 LEU A CA 1
ATOM 753 C C . LEU A 1 93 ? -6.322 3.902 17.968 1.00 97.56 93 LEU A C 1
ATOM 755 O O . LEU A 1 93 ? -5.855 3.059 18.734 1.00 97.56 93 LEU A O 1
ATOM 759 N N . GLY A 1 94 ? -6.728 5.101 18.399 1.00 96.75 94 GLY A N 1
ATOM 760 C CA . GLY A 1 94 ? -6.644 5.543 19.793 1.00 96.75 94 GLY A CA 1
ATOM 761 C C . GLY A 1 94 ? -5.211 5.833 20.248 1.00 96.75 94 GLY A C 1
ATOM 762 O O . GLY A 1 94 ? -4.877 5.642 21.416 1.00 96.75 94 GLY A O 1
ATOM 763 N N . ARG A 1 95 ? -4.325 6.235 19.325 1.00 95.94 95 ARG A N 1
ATOM 764 C CA . ARG A 1 95 ? -2.879 6.381 19.563 1.00 95.94 95 ARG A CA 1
ATOM 765 C C . ARG A 1 95 ? -2.336 7.722 19.091 1.00 95.94 95 ARG A C 1
ATOM 767 O O . ARG A 1 95 ? -2.943 8.430 18.295 1.00 95.94 95 ARG A O 1
ATOM 774 N N . SER A 1 96 ? -1.132 8.038 19.563 1.00 94.44 96 SER A N 1
ATOM 775 C CA . SER A 1 96 ? -0.326 9.144 19.047 1.00 94.44 96 SER A CA 1
ATOM 776 C C . SER A 1 96 ? 0.592 8.662 17.926 1.00 94.44 96 SER A C 1
ATOM 778 O O . SER A 1 96 ? 1.098 7.540 17.971 1.00 94.44 96 SER A O 1
ATOM 780 N N . ILE A 1 97 ? 0.879 9.537 16.958 1.00 92.44 97 ILE A N 1
ATOM 781 C CA . ILE A 1 97 ? 1.887 9.287 15.917 1.00 92.44 97 ILE A CA 1
ATOM 782 C C . ILE A 1 97 ? 3.262 8.934 16.513 1.00 92.44 97 ILE A C 1
ATOM 784 O O . ILE A 1 97 ? 3.993 8.125 15.949 1.00 92.44 97 ILE A O 1
ATOM 788 N N . ASN A 1 98 ? 3.579 9.448 17.708 1.00 91.88 98 ASN A N 1
ATOM 789 C CA . ASN A 1 98 ? 4.841 9.177 18.404 1.00 91.88 98 ASN A CA 1
ATOM 790 C C . ASN A 1 98 ? 5.051 7.684 18.701 1.00 91.88 98 ASN A C 1
ATOM 792 O O . ASN A 1 98 ? 6.191 7.236 18.781 1.00 91.88 98 ASN A O 1
ATOM 796 N N . SER A 1 99 ? 3.973 6.900 18.826 1.00 90.62 99 SER A N 1
ATOM 797 C CA . SER A 1 99 ? 4.049 5.447 19.022 1.00 90.62 99 SER A CA 1
ATOM 798 C C . SER A 1 99 ? 4.656 4.705 17.825 1.00 90.62 99 SER A C 1
ATOM 800 O O . SER A 1 99 ? 5.033 3.546 17.961 1.00 90.62 99 SER A O 1
ATOM 802 N N . PHE A 1 100 ? 4.759 5.362 16.667 1.00 91.00 100 PHE A N 1
ATOM 803 C CA . PHE A 1 100 ? 5.155 4.751 15.397 1.00 91.00 100 PHE A CA 1
ATOM 804 C C . PHE A 1 100 ? 6.432 5.355 14.794 1.00 91.00 100 PHE A C 1
ATOM 806 O O . PHE A 1 100 ? 6.893 4.905 13.745 1.00 91.00 100 PHE A O 1
ATOM 813 N N . GLY A 1 101 ? 7.029 6.333 15.481 1.00 87.25 101 GLY A N 1
ATOM 814 C CA . GLY A 1 101 ? 8.103 7.170 14.957 1.00 87.25 101 GLY A CA 1
ATOM 815 C C . GLY A 1 101 ? 7.526 8.385 14.239 1.00 87.25 101 GLY A C 1
ATOM 816 O O . GLY A 1 101 ? 6.991 8.285 13.141 1.00 87.25 101 GLY A O 1
ATOM 817 N N . ASP A 1 102 ? 7.674 9.552 14.855 1.00 81.94 102 ASP A N 1
ATOM 818 C CA . ASP A 1 102 ? 7.082 10.823 14.429 1.00 81.94 102 ASP A CA 1
ATOM 819 C C . ASP A 1 102 ? 7.728 11.438 13.179 1.00 81.94 102 ASP A C 1
ATOM 821 O O . ASP A 1 102 ? 7.358 12.543 12.807 1.00 81.94 102 ASP A O 1
ATOM 825 N N . GLN A 1 103 ? 8.685 10.746 12.554 1.00 86.06 103 GLN A N 1
ATOM 826 C CA . GLN A 1 103 ? 9.345 11.124 11.298 1.00 86.06 103 GLN A CA 1
ATOM 827 C C . GLN A 1 103 ? 9.185 10.053 10.210 1.00 86.06 103 GLN A C 1
ATOM 829 O O . GLN A 1 103 ? 9.904 10.084 9.217 1.00 86.06 103 GLN A O 1
ATOM 834 N N . LEU A 1 104 ? 8.314 9.062 10.421 1.00 87.88 104 LEU A N 1
ATOM 835 C CA . LEU A 1 104 ? 8.103 7.949 9.500 1.00 87.88 104 LEU A CA 1
ATOM 836 C C . LEU A 1 104 ? 6.659 7.945 8.996 1.00 87.88 104 LEU A C 1
ATOM 838 O O . LEU A 1 104 ? 5.724 8.177 9.761 1.00 87.88 104 LEU A O 1
ATOM 842 N N . TRP A 1 105 ? 6.465 7.623 7.719 1.00 87.19 105 TRP A N 1
ATOM 843 C CA . TRP A 1 105 ? 5.139 7.379 7.141 1.00 87.19 105 TRP A CA 1
ATOM 844 C C . TRP A 1 105 ? 5.105 6.120 6.283 1.00 87.19 105 TRP A C 1
ATOM 846 O O . TRP A 1 105 ? 6.153 5.593 5.918 1.00 87.19 105 TRP A O 1
ATOM 856 N N . LEU A 1 106 ? 3.894 5.616 6.020 1.00 87.88 106 LEU A N 1
ATOM 857 C CA . LEU A 1 106 ? 3.658 4.251 5.521 1.00 87.88 106 LEU A CA 1
ATOM 858 C C . LEU A 1 106 ? 3.078 4.179 4.101 1.00 87.88 106 LEU A C 1
ATOM 860 O O . LEU A 1 106 ? 2.705 3.096 3.651 1.00 87.88 106 LEU A O 1
ATOM 864 N N . LEU A 1 107 ? 2.990 5.300 3.377 1.00 78.56 107 LEU A N 1
ATOM 865 C CA . LEU A 1 107 ? 2.495 5.304 1.993 1.00 78.56 107 LEU A CA 1
ATOM 866 C C . LEU A 1 107 ? 3.605 4.937 0.994 1.00 78.56 107 LEU A C 1
ATOM 868 O O . LEU A 1 107 ? 3.887 5.637 0.030 1.00 78.56 107 LEU A O 1
ATOM 872 N N . GLU A 1 108 ? 4.273 3.833 1.289 1.00 76.00 108 GLU A N 1
ATOM 873 C CA . GLU A 1 108 ? 5.318 3.229 0.465 1.00 76.00 108 GLU A CA 1
ATOM 874 C C . GLU A 1 108 ? 4.843 1.868 -0.079 1.00 76.00 108 GLU A C 1
ATOM 876 O O . GLU A 1 108 ? 5.352 1.351 -1.068 1.00 76.00 108 GLU A O 1
ATOM 881 N N . SER A 1 109 ? 3.818 1.272 0.531 1.00 72.56 109 SER A N 1
ATOM 882 C CA . SER A 1 109 ? 3.260 0.003 0.067 1.00 72.56 109 SER A CA 1
ATOM 883 C C . SER A 1 109 ? 2.282 0.258 -1.082 1.00 72.56 109 SER A C 1
ATOM 885 O O . SER A 1 109 ? 1.214 0.824 -0.865 1.00 72.56 109 SER A O 1
ATOM 887 N N . LEU A 1 110 ? 2.651 -0.152 -2.299 1.00 74.62 110 LEU A N 1
ATOM 888 C CA . LEU A 1 110 ? 1.843 0.009 -3.525 1.00 74.62 110 LEU A CA 1
ATOM 889 C C . LEU A 1 110 ? 0.868 -1.150 -3.756 1.00 74.62 110 LEU A C 1
ATOM 891 O O . LEU A 1 110 ? -0.077 -1.042 -4.528 1.00 74.62 110 LEU A O 1
ATOM 895 N N . GLN A 1 111 ? 1.111 -2.274 -3.085 1.00 80.38 111 GLN A N 1
ATOM 896 C CA . GLN A 1 111 ? 0.264 -3.458 -3.121 1.00 80.38 111 GLN A CA 1
ATOM 897 C C . GLN A 1 111 ? -0.664 -3.431 -1.911 1.00 80.38 111 GLN A C 1
ATOM 899 O O . GLN A 1 111 ? -0.288 -3.809 -0.800 1.00 80.38 111 GLN A O 1
ATOM 904 N N . TRP A 1 112 ? -1.879 -2.937 -2.121 1.00 87.62 112 TRP A N 1
ATOM 905 C CA . TRP A 1 112 ? -2.876 -2.775 -1.067 1.00 87.62 112 TRP A CA 1
ATOM 906 C C . TRP A 1 112 ? -3.644 -4.071 -0.841 1.00 87.62 112 TRP A C 1
ATOM 908 O O . TRP A 1 112 ? -4.825 -4.179 -1.167 1.00 87.62 112 TRP A O 1
ATOM 918 N N . ILE A 1 113 ? -2.936 -5.068 -0.312 1.00 92.56 113 ILE A N 1
ATOM 919 C CA . ILE A 1 113 ? -3.502 -6.367 0.043 1.00 92.56 113 ILE A CA 1
ATOM 920 C C . ILE A 1 113 ? -4.018 -6.316 1.480 1.00 92.56 113 ILE A C 1
ATOM 922 O O . ILE A 1 113 ? -3.283 -6.010 2.421 1.00 92.56 113 ILE A O 1
ATOM 926 N N . ILE A 1 114 ? -5.305 -6.611 1.624 1.00 94.62 114 ILE A N 1
ATOM 927 C CA . ILE A 1 114 ? -6.049 -6.618 2.875 1.00 94.62 114 ILE A CA 1
ATOM 928 C C . ILE A 1 114 ? -6.371 -8.063 3.238 1.00 94.62 114 ILE A C 1
ATOM 930 O O . ILE A 1 114 ? -7.031 -8.773 2.483 1.00 94.62 114 ILE A O 1
ATOM 934 N N . GLU A 1 115 ? -5.948 -8.472 4.427 1.00 96.31 115 GLU A N 1
ATOM 935 C CA . GLU A 1 115 ? -6.279 -9.763 5.021 1.00 96.31 115 GLU A CA 1
ATOM 936 C C . GLU A 1 115 ? -7.487 -9.589 5.942 1.00 96.31 115 GLU A C 1
ATOM 938 O O . GLU A 1 115 ? -7.486 -8.740 6.842 1.00 96.31 115 GLU A O 1
ATOM 943 N N . LYS A 1 116 ? -8.539 -10.386 5.736 1.00 96.69 116 LYS A N 1
ATOM 944 C CA . LYS A 1 116 ? -9.789 -10.253 6.501 1.00 96.69 116 LYS A CA 1
ATOM 945 C C . LYS A 1 116 ? -9.602 -10.411 8.017 1.00 96.69 116 LYS A C 1
ATOM 947 O O . LYS A 1 116 ? -10.211 -9.633 8.756 1.00 96.69 116 LYS A O 1
ATOM 952 N N . PRO A 1 117 ? -8.747 -11.321 8.528 1.00 96.44 117 PRO A N 1
ATOM 953 C CA . PRO A 1 117 ? -8.478 -11.395 9.963 1.00 96.44 117 PRO A CA 1
ATOM 954 C C . PRO A 1 117 ? -7.865 -10.109 10.536 1.00 96.44 117 PRO A C 1
ATOM 956 O O . PRO A 1 117 ? -8.259 -9.682 11.620 1.00 96.44 117 PRO A O 1
ATOM 959 N N . ILE A 1 118 ? -6.948 -9.462 9.804 1.00 97.44 118 ILE A N 1
ATOM 960 C CA . ILE A 1 118 ? -6.326 -8.192 10.215 1.00 97.44 118 ILE A CA 1
ATOM 961 C C . ILE A 1 118 ? -7.360 -7.070 10.205 1.00 97.44 118 ILE A C 1
ATOM 963 O O . ILE A 1 118 ? -7.434 -6.286 11.147 1.00 97.44 118 ILE A O 1
ATOM 967 N N . TRP A 1 119 ? -8.194 -7.012 9.165 1.00 97.31 119 TRP A N 1
ATOM 968 C CA . TRP A 1 119 ? -9.310 -6.073 9.093 1.00 97.31 119 TRP A CA 1
ATOM 969 C C . TRP A 1 119 ? -10.242 -6.187 10.310 1.00 97.31 119 TRP A C 1
ATOM 971 O O . TRP A 1 119 ? -10.543 -5.185 10.960 1.00 97.31 119 TRP A O 1
ATOM 981 N N . ASN A 1 120 ? -10.664 -7.406 10.650 1.00 97.50 120 ASN A N 1
ATOM 982 C CA . ASN A 1 120 ? -11.573 -7.649 11.769 1.00 97.50 120 ASN A CA 1
ATOM 983 C C . ASN A 1 120 ? -10.934 -7.288 13.129 1.00 97.50 120 ASN A C 1
ATOM 985 O O . ASN A 1 120 ? -11.605 -6.690 13.978 1.00 97.50 120 ASN A O 1
ATOM 989 N N . ASP A 1 121 ? -9.648 -7.608 13.340 1.00 98.06 121 ASP A N 1
ATOM 990 C CA . ASP A 1 121 ? -8.905 -7.209 14.552 1.00 98.06 121 ASP A CA 1
ATOM 991 C C . ASP A 1 121 ? -8.754 -5.684 14.631 1.00 98.06 121 ASP A C 1
ATOM 993 O O . ASP A 1 121 ? -8.921 -5.107 15.708 1.00 98.06 121 ASP A O 1
ATOM 997 N N . MET A 1 122 ? -8.529 -5.011 13.496 1.00 98.00 122 MET A N 1
ATOM 998 C CA . MET A 1 122 ? -8.441 -3.553 13.413 1.00 98.00 122 MET A CA 1
ATOM 999 C C . MET A 1 122 ? -9.753 -2.886 13.811 1.00 98.00 122 MET A C 1
ATOM 1001 O O . MET A 1 122 ? -9.742 -2.003 14.668 1.00 98.00 122 MET A O 1
ATOM 1005 N N . VAL A 1 123 ? -10.877 -3.315 13.228 1.00 97.69 123 VAL A N 1
ATOM 1006 C CA . VAL A 1 123 ? -12.213 -2.798 13.564 1.00 97.69 123 VAL A CA 1
ATOM 1007 C C . VAL A 1 123 ? -12.474 -2.961 15.060 1.00 97.69 123 VAL A C 1
ATOM 1009 O O . VAL A 1 123 ? -12.746 -1.976 15.744 1.00 97.69 123 VAL A O 1
ATOM 1012 N N . SER A 1 124 ? -12.276 -4.170 15.590 1.00 97.38 124 SER A N 1
ATOM 1013 C CA . SER A 1 124 ? -12.485 -4.470 17.014 1.00 97.38 124 SER A CA 1
ATOM 1014 C C . SER A 1 124 ? -11.573 -3.641 17.926 1.00 97.38 124 SER A C 1
ATOM 1016 O O . SER A 1 124 ? -11.999 -3.160 18.976 1.00 97.38 124 SER A O 1
ATOM 1018 N N . SER A 1 125 ? -10.313 -3.443 17.526 1.00 97.50 125 SER A N 1
ATOM 1019 C CA . SER A 1 125 ? -9.337 -2.649 18.279 1.00 97.50 125 SER A CA 1
ATOM 1020 C C . SER A 1 125 ? -9.717 -1.172 18.331 1.00 97.50 125 SER A C 1
ATOM 1022 O O . SER A 1 125 ? -9.574 -0.542 19.377 1.00 97.50 125 SER A O 1
ATOM 1024 N N . VAL A 1 126 ? -10.218 -0.618 17.224 1.00 98.06 126 VAL A N 1
ATOM 1025 C CA . VAL A 1 126 ? -10.716 0.762 17.164 1.00 98.06 126 VAL A CA 1
ATOM 1026 C C . VAL A 1 126 ? -11.937 0.920 18.070 1.00 98.06 126 VAL A C 1
ATOM 1028 O O . VAL A 1 126 ? -11.972 1.826 18.898 1.00 98.06 126 VAL A O 1
ATOM 1031 N N . GLU A 1 127 ? -12.910 0.015 17.985 1.00 97.56 127 GLU A N 1
ATOM 1032 C CA . GLU A 1 127 ? -14.114 0.085 18.822 1.00 97.56 127 GLU A CA 1
ATOM 1033 C C . GLU A 1 127 ? -13.783 0.007 20.315 1.00 97.56 127 GLU A C 1
ATOM 1035 O O . GLU A 1 127 ? -14.294 0.793 21.115 1.00 97.56 127 GLU A O 1
ATOM 1040 N N . MET A 1 128 ? -12.860 -0.881 20.688 1.00 97.19 128 MET A N 1
ATOM 1041 C CA . MET A 1 128 ? -12.395 -1.026 22.065 1.00 97.19 128 MET A CA 1
ATOM 1042 C C . MET A 1 128 ? -11.643 0.211 22.568 1.00 97.19 128 MET A C 1
ATOM 1044 O O . MET A 1 128 ? -11.860 0.631 23.702 1.00 97.19 128 MET A O 1
ATOM 1048 N N . ALA A 1 129 ? -10.768 0.798 21.745 1.00 97.31 129 ALA A N 1
ATOM 1049 C CA . ALA A 1 129 ? -9.946 1.940 22.141 1.00 97.31 129 ALA A CA 1
ATOM 1050 C C . ALA A 1 129 ? -10.773 3.204 22.423 1.00 97.31 129 ALA A C 1
ATOM 1052 O O . ALA A 1 129 ? -10.395 4.005 23.277 1.00 97.31 129 ALA A O 1
ATOM 1053 N N . HIS A 1 130 ? -11.899 3.375 21.727 1.00 97.31 130 HIS A N 1
ATOM 1054 C CA . HIS A 1 130 ? -12.743 4.570 21.837 1.00 97.31 130 HIS A CA 1
ATOM 1055 C C . HIS A 1 130 ? -14.067 4.332 22.574 1.00 97.31 130 HIS A C 1
ATOM 1057 O O . HIS A 1 130 ? -14.750 5.294 22.916 1.00 97.31 130 HIS A O 1
ATOM 1063 N N . GLY A 1 131 ? -14.453 3.077 22.825 1.00 95.81 131 GLY A N 1
ATOM 1064 C CA . GLY A 1 131 ? -15.737 2.743 23.450 1.00 95.81 131 GLY A CA 1
ATOM 1065 C C . GLY A 1 131 ? -16.951 3.089 22.576 1.00 95.81 131 GLY A C 1
ATOM 1066 O O . GLY A 1 131 ? -18.012 3.421 23.102 1.00 95.81 131 GLY A O 1
ATOM 1067 N N . GLY A 1 132 ? -16.797 3.040 21.250 1.00 93.44 132 GLY A N 1
ATOM 1068 C CA . GLY A 1 132 ? -17.814 3.424 20.267 1.00 93.44 132 GLY A CA 1
ATOM 1069 C C . GLY A 1 132 ? -17.794 2.520 19.036 1.00 93.44 132 GLY A C 1
ATOM 1070 O O . GLY A 1 132 ? -16.971 1.617 18.947 1.00 93.44 132 GLY A O 1
ATOM 1071 N N . ASN A 1 133 ? -18.698 2.749 18.078 1.00 94.19 133 ASN A N 1
ATOM 1072 C CA . ASN A 1 133 ? -18.690 1.973 16.833 1.00 94.19 133 ASN A CA 1
ATOM 1073 C C . ASN A 1 133 ? -17.642 2.504 15.849 1.00 94.19 133 ASN A C 1
ATOM 1075 O O . ASN A 1 133 ? -17.419 3.714 15.750 1.00 94.19 133 ASN A O 1
AT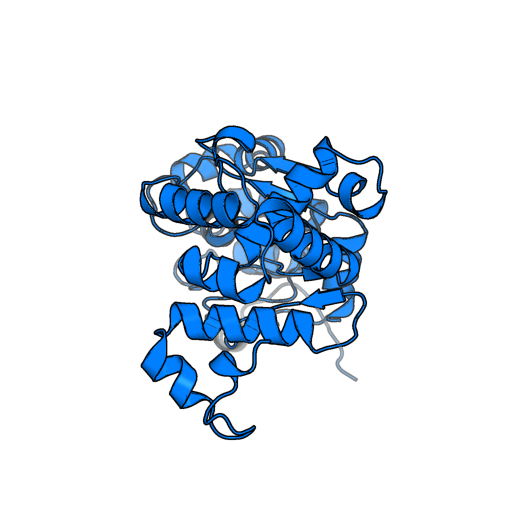OM 1079 N N . PHE A 1 134 ? -17.063 1.591 15.072 1.00 95.56 134 PHE A N 1
ATOM 1080 C CA . PHE A 1 134 ? -15.943 1.867 14.175 1.00 95.56 134 PHE A CA 1
ATOM 1081 C C . PHE A 1 134 ? -16.194 3.040 13.223 1.00 95.56 134 PHE A C 1
ATOM 1083 O O . PHE A 1 134 ? -15.336 3.894 13.013 1.00 95.56 134 PHE A O 1
ATOM 1090 N N . TRP A 1 135 ? -17.387 3.088 12.638 1.00 93.44 135 TRP A N 1
ATOM 1091 C CA . TRP A 1 135 ? -17.721 4.036 11.582 1.00 93.44 135 TRP A CA 1
ATOM 1092 C C . TRP A 1 135 ? -17.870 5.464 12.090 1.00 93.44 135 TRP A C 1
ATOM 1094 O O . TRP A 1 135 ? -17.495 6.400 11.388 1.00 93.44 135 TRP A O 1
ATOM 1104 N N . ASP A 1 136 ? -18.392 5.640 13.298 1.00 92.44 136 ASP A N 1
ATOM 1105 C CA . ASP A 1 136 ? -18.492 6.959 13.910 1.00 92.44 136 ASP A CA 1
ATOM 1106 C C . ASP A 1 136 ? -17.097 7.500 14.239 1.00 92.44 136 ASP A C 1
ATOM 1108 O O . ASP A 1 136 ? -16.788 8.630 13.863 1.00 92.44 136 ASP A O 1
ATOM 1112 N N . ILE A 1 137 ? -16.215 6.651 14.772 1.00 95.25 137 ILE A N 1
ATOM 1113 C CA . ILE A 1 137 ? -14.808 6.985 15.034 1.00 95.25 137 ILE A CA 1
ATOM 1114 C C . ILE A 1 137 ? -14.070 7.324 13.730 1.00 95.25 137 ILE A C 1
ATOM 1116 O O . ILE A 1 137 ? -13.296 8.284 13.680 1.00 95.25 137 ILE A O 1
ATOM 1120 N N . TRP A 1 138 ? -14.323 6.567 12.657 1.00 93.62 138 TRP A N 1
ATOM 1121 C CA . TRP A 1 138 ? -13.748 6.815 11.332 1.00 93.62 138 TRP A CA 1
ATOM 1122 C C 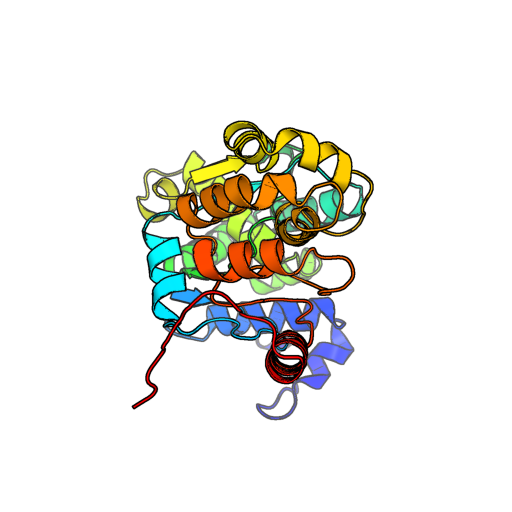. TRP A 1 138 ? -14.112 8.206 10.799 1.00 93.62 138 TRP A C 1
ATOM 1124 O O . TRP A 1 138 ? -13.261 8.937 10.287 1.00 93.62 138 TRP A O 1
ATOM 1134 N N . ILE A 1 139 ? -15.383 8.589 10.951 1.00 90.44 139 ILE A N 1
ATOM 1135 C CA . ILE A 1 139 ? -15.913 9.895 10.541 1.00 90.44 139 ILE A CA 1
ATOM 1136 C C . ILE A 1 139 ? -15.333 11.018 11.409 1.00 90.44 139 ILE A C 1
ATOM 1138 O O . ILE A 1 139 ? -14.887 12.037 10.882 1.00 90.44 139 ILE A O 1
ATOM 1142 N N . GLU A 1 140 ? -15.316 10.841 12.731 1.00 91.44 140 GLU A N 1
ATOM 1143 C CA . GLU A 1 140 ? -14.801 11.829 13.690 1.00 91.44 140 GLU A CA 1
ATOM 1144 C C . GLU A 1 140 ? -13.314 12.127 13.468 1.00 91.44 140 GLU A C 1
ATOM 1146 O O . GLU A 1 140 ? -12.872 13.273 13.581 1.00 91.44 140 GLU A O 1
ATOM 1151 N N . ASN A 1 141 ? -12.551 11.123 13.032 1.00 91.56 141 ASN A N 1
ATOM 1152 C CA . ASN A 1 141 ? -11.151 11.272 12.643 1.00 91.56 141 ASN A CA 1
ATOM 1153 C C . ASN A 1 141 ? -10.953 11.757 11.198 1.00 91.56 141 ASN A C 1
ATOM 1155 O O . ASN A 1 141 ? -9.843 11.698 10.670 1.00 91.56 141 ASN A O 1
ATOM 1159 N N . SER A 1 142 ? -11.993 12.334 10.589 1.00 88.25 142 SER A N 1
ATOM 1160 C CA . SER A 1 142 ? -11.925 12.994 9.282 1.00 88.25 142 SER A CA 1
ATOM 1161 C C . SER A 1 142 ? -11.569 12.046 8.129 1.00 88.25 142 SER A C 1
ATOM 1163 O O . SER A 1 142 ? -10.867 12.467 7.214 1.00 88.25 142 SER A O 1
ATOM 1165 N N . TYR A 1 143 ? -12.054 10.797 8.161 1.00 86.00 143 TYR A N 1
ATOM 1166 C CA . TYR A 1 143 ? -11.807 9.786 7.120 1.00 86.00 143 TYR A CA 1
ATOM 1167 C C . TYR A 1 143 ? -10.308 9.576 6.883 1.00 86.00 143 TYR A C 1
ATOM 1169 O O . TYR A 1 143 ? -9.777 9.985 5.845 1.00 86.00 143 TYR A O 1
ATOM 1177 N N . PRO A 1 144 ? -9.594 8.991 7.860 1.00 91.75 144 PRO A N 1
ATOM 1178 C CA . PRO A 1 144 ? -8.164 8.762 7.715 1.00 91.75 144 PRO A CA 1
ATOM 1179 C C . PRO A 1 144 ? -7.884 7.933 6.457 1.00 91.75 144 PRO A C 1
ATOM 1181 O O . PRO A 1 144 ? -8.718 7.148 6.002 1.00 91.75 144 PRO A O 1
ATOM 1184 N N . PHE A 1 145 ? -6.682 8.085 5.905 1.00 89.75 145 PHE A N 1
ATOM 1185 C CA . PHE A 1 145 ? -6.277 7.278 4.762 1.00 89.75 145 PHE A CA 1
ATOM 1186 C C . PHE A 1 145 ? -6.201 5.809 5.184 1.00 89.75 145 PHE A C 1
ATOM 1188 O O . PHE A 1 145 ? -5.414 5.454 6.065 1.00 89.75 145 PHE A O 1
ATOM 1195 N N . GLU A 1 146 ? -7.042 4.967 4.587 1.00 91.69 146 GLU A N 1
ATOM 1196 C CA . GLU A 1 146 ? -7.393 3.661 5.140 1.00 91.69 146 GLU A CA 1
ATOM 1197 C C . GLU A 1 146 ? -6.196 2.739 5.358 1.00 91.69 146 GLU A C 1
ATOM 1199 O O . GLU A 1 146 ? -6.099 2.043 6.368 1.00 91.69 146 GLU A O 1
ATOM 1204 N N . LEU A 1 147 ? -5.233 2.806 4.448 1.00 90.69 147 LEU A N 1
ATOM 1205 C CA . LEU A 1 147 ? -4.039 1.973 4.497 1.00 90.69 147 LEU A CA 1
ATOM 1206 C C . LEU A 1 147 ? -3.063 2.405 5.568 1.00 90.69 147 LEU A C 1
ATOM 1208 O O . LEU A 1 147 ? -2.376 1.561 6.132 1.00 90.69 147 LEU A O 1
ATOM 1212 N N . LEU A 1 148 ? -3.019 3.699 5.893 1.00 93.00 148 LEU A N 1
ATOM 1213 C CA . LEU A 1 148 ? -2.222 4.143 7.029 1.00 93.00 148 LEU A CA 1
ATOM 1214 C C . LEU A 1 148 ? -2.785 3.537 8.310 1.00 93.00 148 LEU A C 1
ATOM 1216 O O . LEU A 1 148 ? -2.009 3.054 9.125 1.00 93.00 148 LEU A O 1
ATOM 1220 N N . VAL A 1 149 ? -4.113 3.491 8.469 1.00 95.94 149 VAL A N 1
ATOM 1221 C CA . VAL A 1 149 ? -4.733 2.848 9.638 1.00 95.94 149 VAL A CA 1
ATOM 1222 C C . VAL A 1 149 ? -4.421 1.354 9.660 1.00 95.94 149 VAL A C 1
ATOM 1224 O O . VAL A 1 149 ? -3.975 0.846 10.686 1.00 95.94 149 VAL A O 1
ATOM 1227 N N .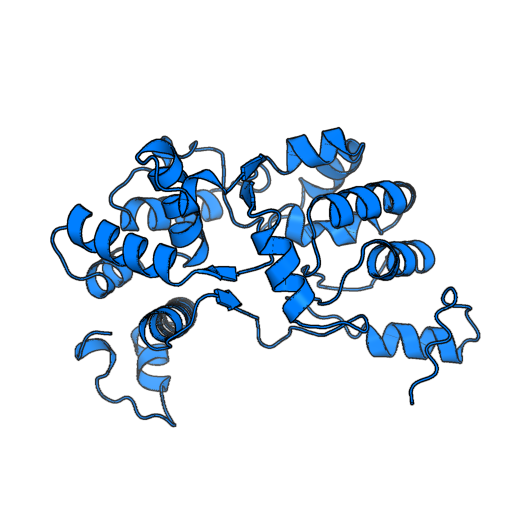 TYR A 1 150 ? -4.574 0.674 8.523 1.00 96.06 150 TYR A N 1
ATOM 1228 C CA . TYR A 1 150 ? -4.299 -0.757 8.387 1.00 96.06 150 TYR A CA 1
ATOM 1229 C C . TYR A 1 150 ? -2.843 -1.116 8.731 1.00 96.06 150 TYR A C 1
ATOM 1231 O O . TYR A 1 150 ? -2.585 -1.981 9.569 1.00 96.06 150 TYR A O 1
ATOM 1239 N N . TYR A 1 151 ? -1.868 -0.411 8.154 1.00 95.75 151 TYR A N 1
ATOM 1240 C CA . TYR A 1 151 ? -0.454 -0.688 8.403 1.00 95.75 151 TYR A CA 1
ATOM 1241 C C . TYR A 1 151 ? 0.012 -0.245 9.794 1.00 95.75 151 TYR A C 1
ATOM 1243 O O . TYR A 1 151 ? 0.806 -0.949 10.423 1.00 95.75 151 TYR A O 1
ATOM 1251 N N . LEU A 1 152 ? -0.499 0.873 10.320 1.00 96.50 152 LEU A N 1
ATOM 1252 C CA . LEU A 1 152 ? -0.245 1.266 11.709 1.00 96.50 152 LEU A CA 1
ATOM 1253 C C . LEU A 1 152 ? -0.806 0.238 12.690 1.00 96.50 152 LEU A C 1
ATOM 1255 O O . LEU A 1 152 ? -0.165 -0.061 13.698 1.00 96.50 152 LEU A O 1
ATOM 1259 N N . HIS A 1 153 ? -1.972 -0.333 12.386 1.00 97.62 153 HIS A N 1
ATOM 1260 C CA . HIS A 1 153 ? -2.552 -1.400 13.181 1.00 97.62 153 HIS A CA 1
ATOM 1261 C C . HIS A 1 153 ? -1.639 -2.631 13.186 1.00 97.62 153 HIS A C 1
ATOM 1263 O O . HIS A 1 153 ? -1.276 -3.093 14.264 1.00 97.62 153 HIS A O 1
ATOM 1269 N N . ILE A 1 154 ? -1.159 -3.089 12.024 1.00 97.25 154 ILE A N 1
ATOM 1270 C CA . ILE A 1 154 ? -0.188 -4.195 11.945 1.00 97.25 154 ILE A CA 1
ATOM 1271 C C . ILE A 1 154 ? 1.050 -3.916 12.807 1.00 97.25 154 ILE A C 1
ATOM 1273 O O . ILE A 1 154 ? 1.450 -4.772 13.597 1.00 97.25 154 ILE A O 1
ATOM 1277 N N . ILE A 1 155 ? 1.636 -2.716 12.707 1.00 96.19 155 ILE A N 1
ATOM 1278 C CA . ILE A 1 155 ? 2.804 -2.329 13.513 1.00 96.19 155 ILE A CA 1
ATOM 1279 C C . ILE A 1 155 ? 2.482 -2.397 15.012 1.00 96.19 155 ILE A C 1
ATOM 1281 O O . ILE A 1 155 ? 3.249 -2.990 15.771 1.00 96.19 155 ILE A O 1
ATOM 1285 N N . ALA A 1 156 ? 1.348 -1.834 15.441 1.00 96.75 156 ALA A N 1
ATOM 1286 C CA . ALA A 1 156 ? 0.934 -1.856 16.843 1.00 96.75 156 ALA A CA 1
ATOM 1287 C C . ALA A 1 156 ? 0.754 -3.294 17.352 1.00 96.75 156 ALA A C 1
ATOM 1289 O O . ALA A 1 156 ? 1.340 -3.678 18.364 1.00 96.75 156 ALA A O 1
ATOM 1290 N N . ARG A 1 157 ? 0.006 -4.128 16.621 1.00 97.25 157 ARG A N 1
ATOM 1291 C CA . ARG A 1 157 ? -0.279 -5.509 17.032 1.00 97.25 157 ARG A CA 1
ATOM 1292 C C . ARG A 1 157 ? 0.952 -6.399 17.013 1.00 97.25 157 ARG A C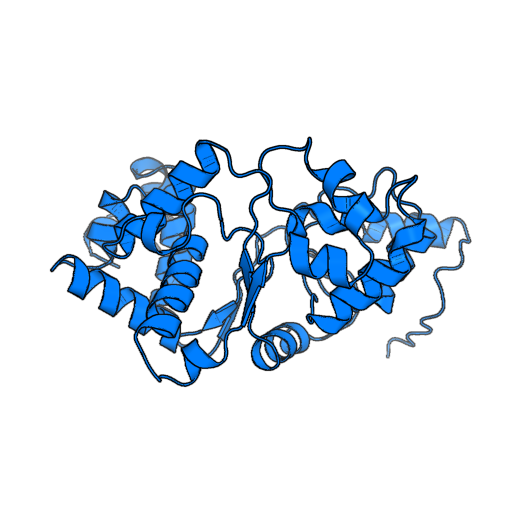 1
ATOM 1294 O O . ARG A 1 157 ? 1.065 -7.277 17.868 1.00 97.25 157 ARG A O 1
ATOM 1301 N N . LYS A 1 158 ? 1.908 -6.142 16.118 1.00 95.31 158 LYS A N 1
ATOM 1302 C CA . LYS A 1 158 ? 3.217 -6.808 16.122 1.00 95.31 158 LYS A CA 1
ATOM 1303 C C . LYS A 1 158 ? 4.004 -6.535 17.410 1.00 95.31 158 LYS A C 1
ATOM 1305 O O . LYS A 1 158 ? 4.740 -7.407 17.858 1.00 95.31 158 LYS A O 1
ATOM 1310 N N . MET A 1 159 ? 3.863 -5.347 18.002 1.00 91.38 159 MET A N 1
ATOM 1311 C CA . MET A 1 159 ? 4.521 -4.990 19.267 1.00 91.38 159 MET A CA 1
ATOM 1312 C C . MET A 1 159 ? 3.773 -5.508 20.502 1.00 91.38 159 MET A C 1
ATOM 1314 O O . MET A 1 159 ? 4.374 -5.681 21.558 1.00 91.38 159 MET A O 1
ATOM 1318 N N . GLU A 1 160 ? 2.468 -5.739 20.381 1.00 93.25 160 GLU A N 1
ATOM 1319 C CA . GLU A 1 160 ? 1.577 -6.019 21.516 1.00 93.25 160 GLU A CA 1
ATOM 1320 C C . GLU A 1 160 ? 1.182 -7.483 21.656 1.00 93.25 160 GLU A C 1
ATOM 1322 O O . GLU A 1 160 ? 0.688 -7.893 22.705 1.00 93.25 160 GLU A O 1
ATOM 1327 N N . THR A 1 161 ? 1.344 -8.270 20.595 1.00 91.12 161 THR A N 1
ATOM 1328 C CA . THR A 1 161 ? 0.816 -9.631 20.530 1.00 91.12 161 THR A CA 1
ATOM 1329 C C . THR A 1 161 ? 1.842 -10.616 19.997 1.00 91.12 161 THR A C 1
ATOM 1331 O O . THR A 1 161 ? 2.751 -10.264 19.250 1.00 91.12 161 THR A O 1
ATOM 1334 N N . ALA A 1 162 ? 1.641 -11.889 20.337 1.00 90.62 162 ALA A N 1
ATOM 1335 C CA . ALA A 1 162 ? 2.356 -13.015 19.743 1.00 90.62 162 ALA A CA 1
ATOM 1336 C C . ALA A 1 162 ? 1.577 -13.670 18.582 1.00 90.62 162 ALA A C 1
ATOM 1338 O O . ALA A 1 162 ? 1.916 -14.776 18.166 1.00 90.62 162 ALA A O 1
ATOM 1339 N N . ASN A 1 163 ? 0.515 -13.030 18.075 1.00 93.44 163 ASN A N 1
ATOM 1340 C CA . ASN A 1 163 ? -0.287 -13.590 16.988 1.00 93.44 163 ASN A CA 1
ATOM 1341 C C . ASN A 1 163 ? 0.572 -13.690 15.712 1.00 93.44 163 ASN A C 1
ATOM 1343 O O . ASN A 1 163 ? 1.233 -12.730 15.305 1.00 93.44 163 ASN A O 1
ATOM 1347 N N . SER A 1 164 ? 0.580 -14.882 15.109 1.00 92.50 164 SER A N 1
ATOM 1348 C CA . SER A 1 164 ? 1.419 -15.231 13.960 1.00 92.50 164 SER A CA 1
ATOM 1349 C C . SER A 1 164 ? 1.141 -14.378 12.726 1.00 92.50 164 SER A C 1
ATOM 1351 O O . SER A 1 164 ? 2.067 -14.102 11.968 1.00 92.50 164 SER A O 1
ATOM 1353 N N . ILE A 1 165 ? -0.099 -13.914 12.552 1.00 93.38 165 ILE A N 1
ATOM 1354 C CA . ILE A 1 165 ? -0.491 -13.069 11.422 1.00 93.38 165 ILE A CA 1
ATOM 1355 C C . ILE A 1 165 ? 0.328 -11.773 11.452 1.00 93.38 165 ILE A C 1
ATOM 1357 O O . ILE A 1 165 ? 1.057 -11.483 10.509 1.00 93.38 165 ILE A O 1
ATOM 1361 N N . PHE A 1 166 ? 0.337 -11.048 12.575 1.00 96.19 166 PHE A N 1
ATOM 1362 C CA . PHE A 1 166 ? 1.101 -9.799 12.700 1.00 96.19 166 PHE A CA 1
ATOM 1363 C C . PHE A 1 166 ? 2.609 -10.023 12.829 1.00 96.19 166 PHE A C 1
ATOM 1365 O O . PHE A 1 166 ? 3.413 -9.214 12.357 1.00 96.19 166 PHE A O 1
ATOM 1372 N N . SER A 1 167 ? 3.031 -11.106 13.488 1.00 93.06 167 SER A N 1
ATOM 1373 C CA . SER A 1 167 ? 4.458 -11.369 13.683 1.00 93.06 167 SER A CA 1
ATOM 1374 C C . SER A 1 167 ? 5.171 -11.781 12.389 1.00 93.06 167 SER A C 1
ATOM 1376 O O . SER A 1 167 ? 6.375 -11.533 12.288 1.00 93.06 167 SER A O 1
ATOM 1378 N N . SER A 1 168 ? 4.442 -12.274 11.380 1.00 94.06 168 SER A N 1
ATOM 1379 C CA . SER A 1 168 ? 4.971 -12.558 10.038 1.00 94.06 168 SER A CA 1
ATOM 1380 C C . SER A 1 168 ? 5.420 -11.302 9.273 1.00 94.06 168 SER A C 1
ATOM 1382 O O . SER A 1 168 ? 6.405 -11.354 8.537 1.00 94.06 168 SER A O 1
ATOM 1384 N N . TYR A 1 169 ? 4.771 -10.152 9.498 1.00 95.56 169 TYR A N 1
ATOM 1385 C CA . TYR A 1 169 ? 5.072 -8.916 8.774 1.00 95.56 169 TYR A CA 1
ATOM 1386 C C . TYR A 1 169 ? 6.455 -8.364 9.112 1.00 95.56 169 TYR A C 1
ATOM 1388 O O . TYR A 1 169 ? 6.795 -8.157 10.282 1.00 95.56 169 TYR A O 1
ATOM 1396 N N . ARG A 1 170 ? 7.246 -8.030 8.094 1.00 95.38 170 ARG A N 1
ATOM 1397 C CA . ARG A 1 170 ? 8.498 -7.281 8.253 1.00 95.38 170 ARG A CA 1
ATOM 1398 C C . ARG A 1 170 ? 8.210 -5.787 8.160 1.00 95.38 170 ARG A C 1
ATOM 1400 O O . ARG A 1 170 ? 7.465 -5.352 7.292 1.00 95.38 170 ARG A O 1
ATOM 1407 N N . ILE A 1 171 ? 8.804 -4.996 9.049 1.00 94.44 171 ILE A N 1
ATOM 1408 C CA . ILE A 1 171 ? 8.686 -3.533 9.017 1.00 94.44 171 ILE A CA 1
ATOM 1409 C C . ILE A 1 171 ? 10.018 -2.989 8.509 1.00 94.44 171 ILE A C 1
ATOM 1411 O O . ILE A 1 171 ? 11.013 -3.048 9.234 1.00 94.44 171 ILE A O 1
ATOM 1415 N N . LEU A 1 172 ? 10.052 -2.528 7.259 1.00 94.75 172 LEU A N 1
ATOM 1416 C CA . LEU A 1 172 ? 11.290 -2.154 6.573 1.00 94.75 172 LEU A CA 1
ATOM 1417 C C . LEU A 1 172 ? 11.306 -0.665 6.239 1.00 94.75 172 LEU A C 1
ATOM 1419 O O . LEU A 1 172 ? 10.297 -0.092 5.839 1.00 94.75 172 LEU A O 1
ATOM 1423 N N . GLU A 1 173 ? 12.472 -0.046 6.413 1.00 92.50 173 GLU A N 1
ATOM 1424 C CA . GLU A 1 173 ? 12.710 1.344 6.021 1.00 92.50 173 GLU A CA 1
ATOM 1425 C C . GLU A 1 173 ? 13.186 1.385 4.570 1.00 92.50 173 GLU A C 1
ATOM 1427 O O . GLU A 1 173 ? 14.240 0.820 4.262 1.00 92.50 173 GLU A O 1
ATOM 1432 N N . THR A 1 174 ? 12.427 2.049 3.696 1.00 90.50 174 THR A N 1
ATOM 1433 C CA . THR A 1 174 ? 12.680 2.067 2.251 1.00 90.50 174 THR A CA 1
ATOM 1434 C C . THR A 1 174 ? 14.097 2.546 1.941 1.00 90.50 174 THR A C 1
ATOM 1436 O O . THR A 1 174 ? 14.816 1.885 1.201 1.00 90.50 174 THR A O 1
ATOM 1439 N N . GLU A 1 175 ? 14.565 3.622 2.577 1.00 88.88 175 GLU A N 1
ATOM 1440 C CA . GLU A 1 175 ? 15.913 4.165 2.362 1.00 88.88 175 GLU A CA 1
ATOM 1441 C C . GLU A 1 175 ? 17.011 3.158 2.701 1.00 88.88 175 GLU A C 1
ATOM 1443 O O . GLU A 1 175 ? 18.023 3.056 2.007 1.00 88.88 175 GLU A O 1
ATOM 1448 N N . ARG A 1 176 ? 16.810 2.394 3.775 1.00 92.19 176 ARG A N 1
ATOM 1449 C CA . ARG A 1 176 ? 17.789 1.420 4.255 1.00 92.19 176 ARG A CA 1
ATOM 1450 C C . ARG A 1 176 ? 17.924 0.259 3.282 1.00 92.19 176 ARG A C 1
ATOM 1452 O O . ARG A 1 176 ? 19.041 -0.167 2.994 1.00 92.19 176 ARG A O 1
ATOM 1459 N N . GLU A 1 177 ? 16.798 -0.216 2.759 1.00 93.62 177 GLU A N 1
ATOM 1460 C CA . GLU A 1 177 ? 16.805 -1.280 1.761 1.00 93.62 177 GLU A CA 1
ATOM 1461 C C . GLU A 1 177 ? 17.317 -0.777 0.408 1.00 93.62 177 GLU A C 1
ATOM 1463 O O . GLU A 1 177 ? 18.118 -1.464 -0.214 1.00 93.62 177 GLU A O 1
ATOM 1468 N N . LEU A 1 178 ? 17.002 0.450 -0.011 1.00 89.88 178 LEU A N 1
ATOM 1469 C CA . LEU A 1 178 ? 17.614 1.035 -1.210 1.00 89.88 178 LEU A CA 1
ATOM 1470 C C . LEU A 1 178 ? 19.146 1.081 -1.101 1.00 89.88 178 LEU A C 1
ATOM 1472 O O . LEU A 1 178 ? 19.842 0.630 -2.010 1.00 89.88 178 LEU A O 1
ATOM 1476 N N . ILE A 1 179 ? 19.694 1.536 0.030 1.00 91.50 179 ILE A N 1
ATOM 1477 C CA . ILE A 1 179 ? 21.149 1.527 0.264 1.00 91.50 179 ILE A CA 1
ATOM 1478 C C . ILE A 1 179 ? 21.713 0.104 0.182 1.00 91.50 179 ILE A C 1
ATOM 1480 O O . ILE A 1 179 ? 22.746 -0.108 -0.453 1.00 91.50 179 ILE A O 1
ATOM 1484 N N . ARG A 1 180 ? 21.034 -0.880 0.785 1.00 95.00 180 ARG A N 1
ATOM 1485 C CA . ARG A 1 180 ? 21.457 -2.289 0.770 1.00 95.00 180 ARG A CA 1
ATOM 1486 C C . ARG A 1 180 ? 21.571 -2.855 -0.647 1.00 95.00 180 ARG A C 1
ATOM 1488 O O . ARG A 1 180 ? 22.458 -3.665 -0.895 1.00 95.00 180 ARG A O 1
ATOM 1495 N N . PHE A 1 181 ? 20.710 -2.418 -1.559 1.00 93.94 181 PHE A N 1
ATOM 1496 C CA . PHE A 1 181 ? 20.732 -2.813 -2.969 1.00 93.94 181 PHE A CA 1
ATOM 1497 C C . PHE A 1 181 ? 21.622 -1.904 -3.834 1.00 93.94 181 PHE A C 1
ATOM 1499 O O . PHE A 1 181 ? 21.598 -1.991 -5.056 1.00 93.94 181 PHE A O 1
ATOM 1506 N N . GLY A 1 182 ? 22.432 -1.022 -3.239 1.00 91.38 182 GLY A N 1
ATOM 1507 C CA . GLY A 1 182 ? 23.316 -0.123 -3.988 1.00 91.38 182 GLY A CA 1
ATOM 1508 C C . GLY A 1 182 ? 22.577 1.002 -4.720 1.00 91.38 182 GLY A C 1
ATOM 1509 O O . GLY A 1 182 ? 23.122 1.596 -5.641 1.00 91.38 182 GLY A O 1
ATOM 1510 N N . LEU A 1 183 ? 21.350 1.318 -4.305 1.00 89.12 183 LEU A N 1
ATOM 1511 C CA . LEU A 1 183 ? 20.514 2.381 -4.866 1.00 89.12 183 LEU A CA 1
ATOM 1512 C C . LEU A 1 183 ? 20.649 3.685 -4.061 1.00 89.12 183 LEU A C 1
ATOM 1514 O O . LEU A 1 183 ? 19.746 4.510 -4.063 1.00 89.12 183 LEU A O 1
ATOM 1518 N N . ALA A 1 184 ? 21.749 3.912 -3.341 1.00 86.06 184 ALA A N 1
ATOM 1519 C CA . ALA A 1 184 ? 21.888 5.092 -2.481 1.00 86.06 184 ALA A CA 1
ATOM 1520 C C . ALA A 1 184 ? 21.821 6.420 -3.263 1.00 86.06 184 ALA A C 1
ATOM 1522 O O . ALA A 1 184 ? 21.159 7.357 -2.828 1.00 86.06 184 ALA A O 1
ATOM 1523 N N . GLU A 1 185 ? 22.435 6.488 -4.448 1.00 79.69 185 GLU A N 1
ATOM 1524 C CA . GLU A 1 185 ? 22.423 7.689 -5.305 1.00 79.69 185 GLU A CA 1
ATOM 1525 C C . GLU A 1 185 ? 21.010 8.084 -5.759 1.00 79.69 185 GLU A C 1
ATOM 1527 O O . GLU A 1 185 ? 20.723 9.252 -6.021 1.00 79.69 185 GLU A O 1
ATOM 1532 N N . SER A 1 186 ? 20.104 7.106 -5.794 1.00 74.00 186 SER A N 1
ATOM 1533 C CA . SER A 1 186 ? 18.703 7.301 -6.143 1.00 74.00 186 SER A CA 1
ATOM 1534 C C . SER A 1 186 ? 17.940 8.142 -5.115 1.00 74.00 186 SER A C 1
ATOM 1536 O O . SER A 1 186 ? 17.012 8.872 -5.465 1.00 74.00 186 SER A O 1
ATOM 1538 N N . ILE A 1 187 ? 18.357 8.071 -3.847 1.00 78.12 187 ILE A N 1
ATOM 1539 C CA . ILE A 1 187 ? 17.693 8.726 -2.721 1.00 78.12 187 ILE A CA 1
ATOM 1540 C C . ILE A 1 187 ? 17.726 10.242 -2.929 1.00 78.12 187 ILE A C 1
ATOM 1542 O O . ILE A 1 187 ? 16.672 10.875 -3.010 1.00 78.12 187 ILE A O 1
ATOM 1546 N N . SER A 1 188 ? 18.916 10.809 -3.145 1.00 76.88 188 SER A N 1
ATOM 1547 C CA . SER A 1 188 ? 19.086 12.245 -3.396 1.00 76.88 188 SER A CA 1
ATOM 1548 C C . SER A 1 188 ? 18.367 12.719 -4.662 1.00 76.88 188 SER A C 1
ATOM 1550 O O . SER A 1 188 ? 17.830 13.826 -4.685 1.00 76.88 188 SER A O 1
ATOM 1552 N N . ALA A 1 189 ? 18.299 11.884 -5.706 1.00 72.00 189 ALA A N 1
ATOM 1553 C CA . ALA A 1 189 ? 17.598 12.219 -6.948 1.00 72.00 189 ALA A CA 1
ATOM 1554 C C . ALA A 1 189 ? 16.077 12.362 -6.753 1.00 72.00 189 ALA A C 1
ATOM 1556 O O . ALA A 1 189 ? 15.407 13.107 -7.475 1.00 72.00 189 ALA A O 1
ATOM 1557 N N . MET A 1 190 ? 15.518 11.659 -5.768 1.00 74.38 190 MET A N 1
ATOM 1558 C CA . MET A 1 190 ? 14.081 11.630 -5.521 1.00 74.38 190 MET A CA 1
ATOM 1559 C C . MET A 1 190 ? 13.646 12.557 -4.375 1.00 74.38 190 MET A C 1
ATOM 1561 O O . MET A 1 190 ? 12.481 12.964 -4.372 1.00 74.38 190 MET A O 1
ATOM 1565 N N . GLU A 1 191 ? 14.538 12.933 -3.446 1.00 72.19 191 GLU A N 1
ATOM 1566 C CA . GLU A 1 191 ? 14.266 13.774 -2.258 1.00 72.19 191 GLU A CA 1
ATOM 1567 C C . GLU A 1 191 ? 13.584 15.119 -2.572 1.00 72.19 191 GLU A C 1
ATOM 1569 O O . GLU A 1 191 ? 12.759 15.595 -1.792 1.00 72.19 191 GLU A O 1
ATOM 1574 N N . GLY A 1 192 ? 13.874 15.723 -3.729 1.00 64.75 192 GLY A N 1
ATOM 1575 C CA . GLY A 1 192 ? 13.309 17.020 -4.127 1.00 64.75 192 GLY A CA 1
ATOM 1576 C C . GLY A 1 192 ? 11.857 16.980 -4.624 1.00 64.75 192 GLY A C 1
ATOM 1577 O O . GLY A 1 192 ? 11.230 18.030 -4.786 1.00 64.75 192 GLY A O 1
ATOM 1578 N N . ARG A 1 193 ? 11.300 15.792 -4.886 1.00 67.69 193 ARG A N 1
ATOM 1579 C CA . ARG A 1 193 ? 9.929 15.639 -5.399 1.00 67.69 193 ARG A CA 1
ATOM 1580 C C . ARG A 1 193 ? 8.931 15.619 -4.229 1.00 67.69 193 ARG A C 1
ATOM 1582 O O . ARG A 1 193 ? 9.239 15.128 -3.145 1.00 67.69 193 ARG A O 1
ATOM 1589 N N . ARG A 1 194 ? 7.733 16.181 -4.412 1.00 65.19 194 ARG A N 1
ATOM 1590 C CA . ARG A 1 194 ? 6.712 16.310 -3.348 1.00 65.19 194 ARG A CA 1
ATOM 1591 C C . ARG A 1 194 ? 5.513 15.395 -3.601 1.00 65.19 194 ARG A C 1
ATOM 1593 O O . ARG A 1 194 ? 5.198 15.109 -4.749 1.00 65.19 194 ARG A O 1
ATOM 1600 N N . GLY A 1 195 ? 4.823 15.001 -2.528 1.00 61.06 195 GLY A N 1
ATOM 1601 C CA . GLY A 1 195 ? 3.466 14.435 -2.581 1.00 61.06 195 GLY A CA 1
ATOM 1602 C C . GLY A 1 195 ? 3.331 12.915 -2.732 1.00 61.06 195 GLY A C 1
ATOM 1603 O O . GLY A 1 195 ? 2.198 12.442 -2.745 1.00 61.06 195 GLY A O 1
ATOM 1604 N N . THR A 1 196 ? 4.434 12.164 -2.815 1.00 69.25 196 THR A N 1
ATOM 1605 C CA . THR A 1 196 ? 4.455 10.695 -3.008 1.00 69.25 196 THR A CA 1
ATOM 1606 C C . THR A 1 196 ? 5.652 10.049 -2.292 1.00 69.25 196 THR A C 1
ATOM 1608 O O . THR A 1 196 ? 6.625 10.749 -1.997 1.00 69.25 196 THR A O 1
ATOM 1611 N N . GLY A 1 197 ? 5.581 8.748 -1.994 1.00 73.94 197 GLY A N 1
ATOM 1612 C CA . GLY A 1 197 ? 6.678 7.968 -1.397 1.00 73.94 197 GLY A CA 1
ATOM 1613 C C . GLY A 1 197 ? 7.814 7.626 -2.367 1.00 73.94 197 GLY A C 1
ATOM 1614 O O . GLY A 1 197 ? 7.735 7.897 -3.566 1.00 73.94 197 GLY A O 1
ATOM 1615 N N . PHE A 1 198 ? 8.881 7.017 -1.852 1.00 77.12 198 PHE A N 1
ATOM 1616 C CA . PHE A 1 198 ? 9.992 6.478 -2.642 1.00 77.12 198 PHE A CA 1
ATOM 1617 C C . PHE A 1 198 ? 9.546 5.371 -3.592 1.00 77.12 198 PHE A C 1
ATOM 1619 O O . PHE A 1 198 ? 9.925 5.380 -4.760 1.00 77.12 198 PHE A O 1
ATOM 1626 N N . MET A 1 199 ? 8.734 4.436 -3.106 1.00 81.19 199 MET A N 1
ATOM 1627 C CA . MET A 1 199 ? 8.260 3.282 -3.864 1.00 81.19 199 MET A CA 1
ATOM 1628 C C . MET A 1 199 ? 7.452 3.728 -5.088 1.00 81.19 199 MET A C 1
ATOM 1630 O O . MET A 1 199 ? 7.645 3.202 -6.180 1.00 81.19 199 MET A O 1
ATOM 1634 N N . GLU A 1 200 ? 6.640 4.782 -4.946 1.00 78.69 200 GLU A N 1
ATOM 1635 C CA . GLU A 1 200 ? 5.917 5.424 -6.058 1.00 78.69 200 GLU A CA 1
ATOM 1636 C C . GLU A 1 200 ? 6.842 6.093 -7.087 1.00 78.69 200 GLU A C 1
ATOM 1638 O O . GLU A 1 200 ? 6.427 6.403 -8.202 1.00 78.69 200 GLU A O 1
ATOM 1643 N N . ARG A 1 201 ? 8.099 6.351 -6.720 1.00 77.94 201 ARG A N 1
ATOM 1644 C CA . ARG A 1 201 ? 9.089 7.017 -7.569 1.00 77.94 201 ARG A CA 1
ATOM 1645 C C . ARG A 1 201 ? 10.135 6.070 -8.129 1.00 77.94 201 ARG A C 1
ATOM 1647 O O . ARG A 1 201 ? 10.892 6.525 -8.980 1.00 77.94 201 ARG A O 1
ATOM 1654 N N . LEU A 1 202 ? 10.155 4.795 -7.736 1.00 80.44 202 LEU A N 1
ATOM 1655 C CA . LEU A 1 202 ? 11.152 3.821 -8.195 1.00 80.44 202 LEU A CA 1
ATOM 1656 C C . LEU A 1 202 ? 11.359 3.805 -9.715 1.00 80.44 202 LEU A C 1
ATOM 1658 O O . LEU A 1 202 ? 12.520 3.800 -10.126 1.00 80.44 202 LEU A O 1
ATOM 1662 N N . PRO A 1 203 ? 10.314 3.892 -10.567 1.00 79.75 203 PRO A N 1
ATOM 1663 C CA . PRO A 1 203 ? 10.528 3.915 -12.014 1.00 79.75 203 PRO A CA 1
ATOM 1664 C C . PRO A 1 203 ? 11.367 5.098 -12.503 1.00 79.75 203 PRO A C 1
ATOM 1666 O O . PRO A 1 203 ? 12.039 4.996 -13.519 1.00 79.75 203 PRO A O 1
ATOM 1669 N N . HIS A 1 204 ? 11.424 6.213 -11.767 1.00 77.25 204 HIS A N 1
ATOM 1670 C CA . HIS A 1 204 ? 12.262 7.355 -12.146 1.00 77.25 204 HIS A CA 1
ATOM 1671 C C . HIS A 1 204 ? 13.758 7.046 -12.122 1.00 77.25 204 HIS A C 1
ATOM 1673 O O . HIS A 1 204 ? 14.538 7.787 -12.714 1.00 77.25 204 HIS A O 1
ATOM 1679 N N . LEU A 1 205 ? 14.167 5.956 -11.475 1.00 77.38 205 LEU A N 1
ATOM 1680 C CA . LEU A 1 205 ? 15.555 5.499 -11.484 1.00 77.38 205 LEU A CA 1
ATOM 1681 C C . LEU A 1 205 ? 15.959 4.859 -12.806 1.00 77.38 205 LEU A C 1
ATOM 1683 O O . LEU A 1 205 ? 17.137 4.632 -13.043 1.00 77.38 205 LEU A O 1
ATOM 1687 N N . ILE A 1 206 ? 14.990 4.630 -13.684 1.00 80.44 206 ILE A N 1
ATOM 1688 C CA . ILE A 1 206 ? 15.182 4.159 -15.051 1.00 80.44 206 ILE A CA 1
ATOM 1689 C C . ILE A 1 206 ? 15.461 5.345 -15.994 1.00 80.44 206 ILE A C 1
ATOM 1691 O O . ILE A 1 206 ? 15.956 5.165 -17.106 1.00 80.44 206 ILE A O 1
ATOM 1695 N N . ALA A 1 207 ? 15.192 6.583 -15.562 1.00 80.12 207 ALA A N 1
ATOM 1696 C CA . ALA A 1 207 ? 15.516 7.781 -16.330 1.00 80.12 207 ALA A CA 1
ATOM 1697 C C . ALA A 1 207 ? 17.025 8.072 -16.317 1.00 80.12 207 ALA A C 1
ATOM 1699 O O . ALA A 1 207 ? 17.723 7.821 -15.331 1.00 80.12 207 ALA A O 1
ATOM 1700 N N . LYS A 1 208 ? 17.542 8.684 -17.388 1.00 74.25 208 LYS A N 1
ATOM 1701 C CA . LYS A 1 208 ? 18.937 9.158 -17.422 1.00 74.25 208 LYS A CA 1
ATOM 1702 C C . LYS A 1 208 ? 19.165 10.276 -16.385 1.00 74.25 208 LYS A C 1
ATOM 1704 O O . LYS A 1 208 ? 18.292 11.126 -16.221 1.00 74.25 208 LYS A O 1
ATOM 1709 N N . PRO A 1 209 ? 20.337 10.330 -15.719 1.00 75.19 209 PRO A N 1
ATOM 1710 C CA . PRO A 1 209 ? 21.508 9.453 -15.873 1.00 75.19 209 PRO A CA 1
ATOM 1711 C C . PRO A 1 209 ? 21.466 8.167 -15.019 1.00 75.19 209 PRO A C 1
ATOM 1713 O O . PRO A 1 209 ? 22.450 7.437 -14.977 1.00 75.19 209 PRO A O 1
ATOM 1716 N N . HIS A 1 210 ? 20.365 7.891 -14.320 1.00 79.00 210 HIS A N 1
ATOM 1717 C CA . HIS A 1 210 ? 20.275 6.832 -13.310 1.00 79.00 210 HIS A CA 1
ATOM 1718 C C . HIS A 1 210 ? 19.973 5.439 -13.871 1.00 79.00 210 HIS A C 1
ATOM 1720 O O . HIS A 1 210 ? 20.093 4.470 -13.128 1.00 79.00 210 HIS A O 1
ATOM 1726 N N . SER A 1 211 ? 19.669 5.315 -15.167 1.00 79.94 211 SER A N 1
ATOM 1727 C CA . SER A 1 211 ? 19.367 4.044 -15.846 1.00 79.94 211 SER A CA 1
ATOM 1728 C C . SER A 1 211 ? 20.421 2.947 -15.640 1.00 79.94 211 SER A C 1
ATOM 1730 O O . SER A 1 211 ? 20.094 1.761 -15.644 1.00 79.94 211 SER A O 1
ATOM 1732 N N . VAL A 1 212 ? 21.673 3.323 -15.353 1.00 81.31 212 VAL A N 1
ATOM 1733 C CA . VAL A 1 212 ? 22.752 2.404 -14.945 1.00 81.31 212 VAL A CA 1
ATOM 1734 C C . VAL A 1 212 ? 22.410 1.563 -13.703 1.00 81.31 212 VAL A C 1
ATOM 1736 O O . VAL A 1 212 ? 22.979 0.490 -13.513 1.00 81.31 212 VAL A O 1
ATOM 1739 N N . LEU A 1 213 ? 21.461 2.014 -12.876 1.00 85.25 213 LEU A N 1
ATOM 1740 C CA . LEU A 1 213 ? 20.989 1.345 -11.662 1.00 85.25 213 LEU A CA 1
ATOM 1741 C C . LEU A 1 213 ? 19.863 0.328 -11.918 1.00 85.25 213 LEU A C 1
ATOM 1743 O O . LEU A 1 213 ? 19.427 -0.336 -10.977 1.00 85.25 213 LEU A O 1
ATOM 1747 N N . ALA A 1 214 ? 19.388 0.169 -13.158 1.00 86.44 214 ALA A N 1
ATOM 1748 C CA . ALA A 1 214 ? 18.237 -0.683 -13.467 1.00 86.44 214 ALA A CA 1
ATOM 1749 C C . ALA A 1 214 ? 18.411 -2.140 -13.004 1.00 86.44 214 ALA A C 1
ATOM 1751 O O . ALA A 1 214 ? 17.465 -2.740 -12.504 1.00 86.44 214 ALA A O 1
ATOM 1752 N N . SER A 1 215 ? 19.622 -2.702 -13.093 1.00 89.69 215 SER A N 1
ATOM 1753 C CA . SER A 1 215 ? 19.886 -4.071 -12.611 1.00 89.69 215 SER A CA 1
ATOM 1754 C C . SER A 1 215 ? 19.694 -4.195 -11.095 1.00 89.69 215 SER A C 1
ATOM 1756 O O . SER A 1 215 ? 19.059 -5.132 -10.626 1.00 89.69 215 SER A O 1
ATOM 1758 N N . ASN A 1 216 ? 20.172 -3.215 -10.328 1.00 92.19 216 ASN A N 1
ATOM 1759 C CA . ASN A 1 216 ? 19.998 -3.183 -8.877 1.00 92.19 216 ASN A CA 1
ATOM 1760 C C . ASN A 1 216 ? 18.521 -3.013 -8.496 1.00 92.19 216 ASN A C 1
ATOM 1762 O O . ASN A 1 216 ? 18.062 -3.559 -7.494 1.00 92.19 216 ASN A O 1
ATOM 1766 N N . LEU A 1 217 ? 17.774 -2.260 -9.307 1.00 89.50 217 LEU A N 1
ATOM 1767 C CA . LEU A 1 217 ? 16.341 -2.074 -9.128 1.00 89.50 217 LEU A CA 1
ATOM 1768 C C . LEU A 1 217 ? 15.551 -3.361 -9.426 1.00 89.50 217 LEU A C 1
ATOM 1770 O O . LEU A 1 217 ? 14.624 -3.686 -8.686 1.00 89.50 217 LEU A O 1
ATOM 1774 N N . VAL A 1 218 ? 15.951 -4.123 -10.450 1.00 92.38 218 VAL A N 1
ATOM 1775 C CA . VAL A 1 218 ? 15.432 -5.474 -10.724 1.00 92.38 218 VAL A CA 1
ATOM 1776 C C . VAL A 1 218 ? 15.665 -6.391 -9.524 1.00 92.38 218 VAL A C 1
ATOM 1778 O O . VAL A 1 218 ? 14.724 -7.021 -9.041 1.00 92.38 218 VAL A O 1
ATOM 1781 N N . ASP A 1 219 ? 16.887 -6.425 -8.989 1.00 94.00 219 ASP A N 1
ATOM 1782 C CA . ASP A 1 219 ? 17.219 -7.262 -7.832 1.00 94.00 219 ASP A CA 1
ATOM 1783 C C . ASP A 1 219 ? 16.402 -6.876 -6.591 1.00 94.00 219 ASP A C 1
ATOM 1785 O O . ASP A 1 219 ? 15.914 -7.752 -5.867 1.00 94.00 219 ASP A O 1
ATOM 1789 N N . PHE A 1 220 ? 16.206 -5.573 -6.365 1.00 92.69 220 PHE A N 1
ATOM 1790 C CA . PHE A 1 220 ? 15.347 -5.046 -5.304 1.00 92.69 220 PHE A CA 1
ATOM 1791 C C . PHE A 1 220 ? 13.892 -5.502 -5.483 1.00 92.69 220 PHE A C 1
ATOM 1793 O O . PHE A 1 220 ? 13.303 -6.057 -4.552 1.00 92.69 220 PHE A O 1
ATOM 1800 N N . GLY A 1 221 ? 13.334 -5.333 -6.687 1.00 91.12 221 GLY A N 1
ATOM 1801 C CA . GLY A 1 221 ? 11.968 -5.736 -7.023 1.00 91.12 221 GLY A CA 1
ATOM 1802 C C . GLY A 1 221 ? 11.722 -7.222 -6.790 1.00 91.12 221 GLY A C 1
ATOM 1803 O O . GLY A 1 221 ? 10.793 -7.593 -6.069 1.00 91.12 221 GLY A O 1
ATOM 1804 N N . ARG A 1 222 ? 12.616 -8.073 -7.300 1.00 92.12 222 ARG A N 1
ATOM 1805 C CA . ARG A 1 222 ? 12.534 -9.531 -7.141 1.00 92.12 222 ARG A CA 1
ATOM 1806 C C . ARG A 1 222 ? 12.673 -9.973 -5.691 1.00 92.12 222 ARG A C 1
ATOM 1808 O O . ARG A 1 222 ? 11.923 -10.833 -5.242 1.00 92.12 222 ARG A O 1
ATOM 1815 N N . SER A 1 223 ? 13.609 -9.385 -4.947 1.00 93.12 223 SER A N 1
ATOM 1816 C CA . SER A 1 223 ? 13.860 -9.757 -3.546 1.00 93.12 223 SER A CA 1
ATOM 1817 C C . SER A 1 223 ? 12.668 -9.477 -2.633 1.00 93.12 223 SER A C 1
ATOM 1819 O O . SER A 1 223 ? 12.506 -10.128 -1.598 1.00 93.12 223 SER A O 1
ATOM 1821 N N . TYR A 1 224 ? 11.841 -8.502 -3.011 1.00 91.81 224 TYR A N 1
ATOM 1822 C CA . TYR A 1 224 ? 10.672 -8.077 -2.253 1.00 91.81 224 TYR A CA 1
ATOM 1823 C C . TYR A 1 224 ? 9.338 -8.438 -2.903 1.00 91.81 224 TYR A C 1
ATOM 1825 O O . TYR A 1 224 ? 8.303 -8.029 -2.383 1.00 91.81 224 TYR A O 1
ATOM 1833 N N . SER A 1 225 ? 9.350 -9.223 -3.985 1.00 90.81 225 SER A N 1
ATOM 1834 C CA . SER A 1 225 ? 8.147 -9.602 -4.735 1.00 90.81 225 SER A CA 1
ATOM 1835 C C . SER A 1 225 ? 7.299 -8.383 -5.123 1.00 90.81 225 SER A C 1
ATOM 1837 O O . SER A 1 225 ? 6.072 -8.377 -4.996 1.00 90.81 225 SER A O 1
ATOM 1839 N N . LEU A 1 226 ? 7.952 -7.308 -5.571 1.00 89.62 226 LEU A N 1
ATOM 1840 C CA . LEU A 1 226 ? 7.283 -6.082 -5.999 1.00 89.62 226 LEU A CA 1
ATOM 1841 C C . LEU A 1 226 ? 6.664 -6.273 -7.381 1.00 89.62 226 LEU A C 1
ATOM 1843 O O . LEU A 1 226 ? 7.195 -5.799 -8.370 1.00 89.62 226 LEU A O 1
ATOM 1847 N N . ARG A 1 227 ? 5.533 -6.974 -7.447 1.00 90.12 227 ARG A N 1
ATOM 1848 C CA . ARG A 1 227 ? 4.853 -7.318 -8.706 1.00 90.12 227 ARG A CA 1
ATOM 1849 C C . ARG A 1 227 ? 3.877 -6.249 -9.194 1.00 90.12 227 ARG A C 1
ATOM 1851 O O . ARG A 1 227 ? 3.397 -6.327 -10.324 1.00 90.12 227 ARG A O 1
ATOM 1858 N N . ALA A 1 228 ? 3.585 -5.259 -8.354 1.00 88.62 228 ALA A N 1
ATOM 1859 C CA . ALA A 1 228 ? 2.728 -4.131 -8.685 1.00 88.62 228 ALA A CA 1
ATOM 1860 C C . ALA A 1 228 ? 3.392 -2.813 -8.271 1.00 88.62 228 ALA A C 1
ATOM 1862 O O . ALA A 1 228 ? 3.928 -2.715 -7.161 1.00 88.62 228 ALA A O 1
ATOM 1863 N N . LEU A 1 229 ? 3.357 -1.810 -9.151 1.00 87.06 229 LEU A N 1
ATOM 1864 C CA . LEU A 1 229 ? 3.991 -0.515 -8.903 1.00 87.06 229 LEU A CA 1
ATOM 1865 C C . LEU A 1 229 ? 3.233 0.656 -9.521 1.00 87.06 229 LEU A C 1
ATOM 1867 O O . LEU A 1 229 ? 2.419 0.483 -10.417 1.00 87.06 229 LEU A O 1
ATOM 1871 N N . ARG A 1 230 ? 3.499 1.868 -9.045 1.00 85.50 230 ARG A N 1
ATOM 1872 C CA . ARG A 1 230 ? 2.964 3.100 -9.618 1.00 85.50 230 ARG A CA 1
ATOM 1873 C C . ARG A 1 230 ? 3.959 3.641 -10.634 1.00 85.50 230 ARG A C 1
ATOM 1875 O O . ARG A 1 230 ? 5.150 3.710 -10.344 1.00 85.50 230 ARG A O 1
ATOM 1882 N N . MET A 1 231 ? 3.461 4.050 -11.792 1.00 85.12 231 MET A N 1
ATOM 1883 C CA . MET A 1 231 ? 4.249 4.703 -12.830 1.00 85.12 231 MET A CA 1
ATOM 1884 C C . MET A 1 231 ? 3.329 5.685 -13.543 1.00 85.12 231 MET A C 1
ATOM 1886 O O . MET A 1 231 ? 2.328 5.264 -14.101 1.00 85.12 231 MET A O 1
ATOM 1890 N N . ASP A 1 232 ? 3.646 6.979 -13.494 1.00 79.44 232 ASP A N 1
ATOM 1891 C CA . ASP A 1 232 ? 2.766 8.037 -14.021 1.00 79.44 232 ASP A CA 1
ATOM 1892 C C . ASP A 1 232 ? 3.064 8.402 -15.485 1.00 79.44 232 ASP A C 1
ATOM 1894 O O . ASP A 1 232 ? 2.250 9.032 -16.152 1.00 79.44 232 ASP A O 1
ATOM 1898 N N . SER A 1 233 ? 4.250 8.052 -15.983 1.00 79.25 233 SER A N 1
ATOM 1899 C CA . SER A 1 233 ? 4.698 8.348 -17.344 1.00 79.25 233 SER A CA 1
ATOM 1900 C C . SER A 1 233 ? 5.803 7.370 -17.756 1.00 79.25 233 SER A C 1
ATOM 1902 O O . SER A 1 233 ? 6.476 6.800 -16.896 1.00 79.25 233 SER A O 1
ATOM 1904 N N . VAL A 1 234 ? 5.977 7.188 -19.067 1.00 81.50 234 VAL A N 1
ATOM 1905 C CA . VAL A 1 234 ? 7.132 6.516 -19.695 1.00 81.50 234 VAL A CA 1
ATOM 1906 C C . VAL A 1 234 ? 8.159 7.517 -20.242 1.00 81.50 234 VAL A C 1
ATOM 1908 O O . VAL A 1 234 ? 9.214 7.130 -20.744 1.00 81.50 234 VAL A O 1
ATOM 1911 N N . ASP A 1 235 ? 7.871 8.817 -20.150 1.00 78.06 235 ASP A N 1
ATOM 1912 C CA . ASP A 1 235 ? 8.692 9.869 -20.735 1.00 78.06 235 ASP A CA 1
ATOM 1913 C C . ASP A 1 235 ? 10.061 9.949 -20.052 1.00 78.06 235 ASP A C 1
ATOM 1915 O O . ASP A 1 235 ? 10.177 10.007 -18.825 1.00 78.06 235 ASP A O 1
ATOM 1919 N N . ASN A 1 236 ? 11.110 10.090 -20.864 1.00 77.94 236 ASN A N 1
ATOM 1920 C CA . ASN A 1 236 ? 12.510 10.218 -20.436 1.00 77.94 236 ASN A CA 1
ATOM 1921 C C . ASN A 1 236 ? 13.129 8.954 -19.813 1.00 77.94 236 ASN A C 1
ATOM 1923 O O . ASN A 1 236 ? 14.254 9.022 -19.302 1.00 77.94 236 ASN A O 1
ATOM 1927 N N . PHE A 1 237 ? 12.441 7.811 -19.856 1.00 85.31 237 PHE A N 1
ATOM 1928 C CA . PHE A 1 237 ? 13.039 6.531 -19.487 1.00 85.31 237 PHE A CA 1
ATOM 1929 C C . PHE A 1 237 ? 13.945 6.020 -20.598 1.00 85.31 237 PHE A C 1
ATOM 1931 O O . PHE A 1 237 ? 13.688 6.216 -21.785 1.00 85.31 237 PHE A O 1
ATOM 1938 N N . GLU A 1 238 ? 15.049 5.386 -20.208 1.00 85.00 238 GLU A N 1
ATOM 1939 C CA . GLU A 1 238 ? 15.833 4.618 -21.164 1.00 85.00 238 GLU A CA 1
ATOM 1940 C C . GLU A 1 238 ? 15.077 3.326 -21.486 1.00 85.00 238 GLU A C 1
ATOM 1942 O O . GLU A 1 238 ? 14.805 2.526 -20.594 1.00 85.00 238 GLU A O 1
ATOM 1947 N N . GLU A 1 239 ? 14.737 3.139 -22.760 1.00 86.25 239 GLU A N 1
ATOM 1948 C CA . GLU A 1 239 ? 13.872 2.059 -23.251 1.00 86.25 239 GLU A CA 1
ATOM 1949 C C . GLU A 1 239 ? 14.337 0.669 -22.796 1.00 86.25 239 GLU A C 1
ATOM 1951 O O . GLU A 1 239 ? 13.578 -0.072 -22.174 1.00 86.25 239 GLU A O 1
ATOM 1956 N N . SER A 1 240 ? 15.616 0.351 -23.015 1.00 83.81 240 SER A N 1
ATOM 1957 C CA . SER A 1 240 ? 16.221 -0.929 -22.625 1.00 83.81 240 SER A CA 1
ATOM 1958 C C . SER A 1 240 ? 16.220 -1.151 -21.110 1.00 83.81 240 SER A C 1
ATOM 1960 O O . SER A 1 240 ? 16.069 -2.280 -20.643 1.00 83.81 240 SER A O 1
ATOM 1962 N N . ALA A 1 241 ? 16.378 -0.082 -20.327 1.00 86.19 241 ALA A N 1
ATOM 1963 C CA . ALA A 1 241 ? 16.357 -0.139 -18.874 1.00 86.19 241 ALA A CA 1
ATOM 1964 C C . ALA A 1 241 ? 14.928 -0.337 -18.347 1.00 86.19 241 ALA A C 1
ATOM 1966 O O . ALA A 1 241 ? 14.744 -1.054 -17.362 1.00 86.19 241 ALA A O 1
ATOM 1967 N N . LEU A 1 242 ? 13.927 0.256 -19.010 1.00 87.25 242 LEU A N 1
ATOM 1968 C CA . LEU A 1 242 ? 12.516 0.071 -18.675 1.00 87.25 242 LEU A CA 1
ATOM 1969 C C . LEU A 1 242 ? 12.059 -1.349 -18.991 1.00 87.25 242 LEU A C 1
ATOM 1971 O O . LEU A 1 242 ? 11.485 -1.993 -18.117 1.00 87.25 242 LEU A O 1
ATOM 1975 N N . ASP A 1 243 ? 12.379 -1.857 -20.183 1.00 86.12 243 ASP A N 1
ATOM 1976 C CA . ASP A 1 243 ? 12.092 -3.244 -20.560 1.00 86.12 243 ASP A CA 1
ATOM 1977 C C . ASP A 1 243 ? 12.706 -4.205 -19.544 1.00 86.12 243 ASP A C 1
ATOM 1979 O O . ASP A 1 243 ? 12.018 -5.065 -18.998 1.00 86.12 243 ASP A O 1
ATOM 1983 N N . LYS A 1 244 ? 13.989 -4.006 -19.217 1.00 85.38 244 LYS A N 1
ATOM 1984 C CA . LYS A 1 244 ? 14.688 -4.817 -18.221 1.00 85.38 244 LYS A CA 1
ATOM 1985 C C . LYS A 1 244 ? 13.994 -4.769 -16.864 1.00 85.38 244 LYS A C 1
ATOM 1987 O O . LYS A 1 244 ? 13.805 -5.803 -16.236 1.00 85.38 244 LYS A O 1
ATOM 1992 N N . PHE A 1 245 ? 13.610 -3.585 -16.396 1.00 88.56 245 PHE A N 1
ATOM 1993 C CA . PHE A 1 245 ? 12.949 -3.452 -15.105 1.00 88.56 245 PHE A CA 1
ATOM 1994 C C . PHE A 1 245 ? 11.577 -4.130 -15.075 1.00 88.56 245 PHE A C 1
ATOM 1996 O O . PHE A 1 245 ? 11.295 -4.864 -14.132 1.00 88.56 245 PHE A O 1
ATOM 2003 N N . LEU A 1 246 ? 10.744 -3.917 -16.096 1.00 88.31 246 LEU A N 1
ATOM 2004 C CA . LEU A 1 246 ? 9.400 -4.490 -16.148 1.00 88.31 246 LEU A CA 1
ATOM 2005 C C . LEU A 1 246 ? 9.439 -6.015 -16.326 1.00 88.31 246 LEU A C 1
ATOM 2007 O O . LEU A 1 246 ? 8.727 -6.730 -15.622 1.00 88.31 246 LEU A O 1
ATOM 2011 N N . ILE A 1 247 ? 10.297 -6.511 -17.221 1.00 87.44 247 ILE A N 1
ATOM 2012 C CA . ILE A 1 247 ? 10.386 -7.932 -17.576 1.00 87.44 247 ILE A CA 1
ATOM 2013 C C . ILE A 1 247 ? 11.215 -8.701 -16.541 1.00 87.44 247 ILE A C 1
ATOM 2015 O O . ILE A 1 247 ? 10.697 -9.609 -15.891 1.00 87.44 247 ILE A O 1
ATOM 2019 N N . ASP A 1 248 ? 12.484 -8.333 -16.334 1.00 89.25 248 ASP A N 1
ATOM 2020 C CA . ASP A 1 248 ? 13.378 -9.083 -15.439 1.00 89.25 248 ASP A CA 1
ATOM 2021 C C . ASP A 1 248 ? 13.012 -8.878 -13.964 1.00 89.25 248 ASP A C 1
ATOM 2023 O O . ASP A 1 248 ? 13.282 -9.754 -13.137 1.00 89.25 248 ASP A O 1
ATOM 2027 N N . GLY A 1 249 ? 12.410 -7.730 -13.628 1.00 88.75 249 GLY A N 1
ATOM 2028 C CA . GLY A 1 249 ? 11.889 -7.417 -12.295 1.00 88.75 249 GLY A CA 1
ATOM 2029 C C . GLY A 1 249 ? 10.590 -8.142 -11.946 1.00 88.75 249 GLY A C 1
ATOM 2030 O O . GLY A 1 249 ? 10.160 -8.061 -10.798 1.00 88.75 249 GLY A O 1
ATOM 2031 N N . ASP A 1 250 ? 10.000 -8.876 -12.897 1.00 89.38 250 ASP A N 1
ATOM 2032 C CA . ASP A 1 250 ? 8.733 -9.597 -12.742 1.00 89.38 250 ASP A CA 1
ATOM 2033 C C . ASP A 1 250 ? 7.553 -8.673 -12.379 1.00 89.38 250 ASP A C 1
ATOM 2035 O O . ASP A 1 250 ? 6.686 -9.011 -11.567 1.00 89.38 250 ASP A O 1
ATOM 2039 N N . ILE A 1 251 ? 7.509 -7.480 -12.982 1.00 90.06 251 ILE A N 1
ATOM 2040 C CA . ILE A 1 251 ? 6.422 -6.523 -12.768 1.00 90.06 251 ILE A CA 1
ATOM 2041 C C . ILE A 1 251 ? 5.209 -6.961 -13.585 1.00 90.06 251 ILE A C 1
ATOM 2043 O O . ILE A 1 251 ? 5.245 -7.009 -14.812 1.00 90.06 251 ILE A O 1
ATOM 2047 N N . LYS A 1 252 ? 4.098 -7.254 -12.908 1.00 89.81 252 LYS A N 1
ATOM 2048 C CA . LYS A 1 252 ? 2.858 -7.706 -13.552 1.00 89.81 252 LYS A CA 1
ATOM 2049 C C . LYS A 1 252 ? 1.902 -6.566 -13.845 1.00 89.81 252 LYS A C 1
ATOM 2051 O O . LYS A 1 252 ? 1.214 -6.591 -14.864 1.00 89.81 252 LYS A O 1
ATOM 2056 N N . MET A 1 253 ? 1.846 -5.578 -12.955 1.00 90.31 253 MET A N 1
ATOM 2057 C CA . MET A 1 253 ? 0.811 -4.551 -12.981 1.00 90.31 253 MET A CA 1
ATOM 2058 C C . MET A 1 253 ? 1.358 -3.164 -12.648 1.00 90.31 253 MET A C 1
ATOM 2060 O O . MET A 1 253 ? 2.150 -2.994 -11.719 1.00 90.31 253 MET A O 1
ATOM 2064 N N . LEU A 1 254 ? 0.866 -2.159 -13.365 1.00 88.94 254 LEU A N 1
ATOM 2065 C CA . LEU A 1 254 ? 0.961 -0.765 -12.957 1.00 88.94 254 LEU A CA 1
ATOM 2066 C C . LEU A 1 254 ? -0.341 -0.390 -12.258 1.00 88.94 254 LEU A C 1
ATOM 2068 O O . LEU A 1 254 ? -1.400 -0.551 -12.851 1.00 88.94 254 LEU A O 1
ATOM 2072 N N . VAL A 1 255 ? -0.284 0.052 -11.003 1.00 83.81 255 VAL A N 1
ATOM 2073 C CA . VAL A 1 255 ? -1.472 0.226 -10.144 1.00 83.81 255 VAL A CA 1
ATOM 2074 C C . VAL A 1 255 ? -1.975 1.662 -10.051 1.00 83.81 255 VAL A C 1
ATOM 2076 O O . VAL A 1 255 ? -3.066 1.871 -9.541 1.00 83.81 255 VAL A O 1
ATOM 2079 N N . SER A 1 256 ? -1.202 2.643 -10.523 1.00 75.06 256 SER A N 1
ATOM 2080 C CA . SER A 1 256 ? -1.607 4.052 -10.587 1.00 75.06 256 SER A CA 1
ATOM 2081 C C . SER A 1 256 ? -0.790 4.805 -11.642 1.00 75.06 256 SER A C 1
ATOM 2083 O O . SER A 1 256 ? 0.341 4.405 -11.944 1.00 75.06 256 SER A O 1
ATOM 2085 N N . GLY A 1 257 ? -1.381 5.858 -12.213 1.00 72.31 257 GLY A N 1
ATOM 2086 C CA . GLY A 1 257 ? -0.828 6.709 -13.265 1.00 72.31 257 GLY A CA 1
ATOM 2087 C C . GLY A 1 257 ? -0.978 6.140 -14.678 1.00 72.31 257 GLY A C 1
ATOM 2088 O O . GLY A 1 257 ? -1.328 6.879 -15.593 1.00 72.31 257 GLY A O 1
ATOM 2089 N N . ALA A 1 258 ? -0.743 4.831 -14.819 1.00 68.56 258 ALA A N 1
ATOM 2090 C CA . ALA A 1 258 ? -0.984 3.999 -16.001 1.00 68.56 258 ALA A CA 1
ATOM 2091 C C . ALA A 1 258 ? -0.762 4.710 -17.348 1.00 68.56 258 ALA A C 1
ATOM 2093 O O . ALA A 1 258 ? -1.715 4.963 -18.091 1.00 68.56 258 ALA A O 1
ATOM 2094 N N . PRO A 1 259 ? 0.502 5.031 -17.680 1.00 81.50 259 PRO A N 1
ATOM 2095 C CA . PRO A 1 259 ? 0.850 5.507 -19.005 1.00 81.50 259 PRO A CA 1
ATOM 2096 C C . PRO A 1 259 ? 0.418 4.494 -20.062 1.00 81.50 259 PRO A C 1
ATOM 2098 O O . PRO A 1 259 ? 0.265 3.305 -19.777 1.00 81.50 259 PRO A O 1
ATOM 2101 N N . ASP A 1 260 ? 0.291 4.967 -21.299 1.00 85.81 260 ASP A N 1
ATOM 2102 C CA . ASP A 1 260 ? -0.038 4.150 -22.469 1.00 85.81 260 ASP A CA 1
ATOM 2103 C C . ASP A 1 260 ? 1.154 3.254 -22.879 1.00 85.81 260 ASP A C 1
ATOM 2105 O O . ASP A 1 260 ? 1.770 3.410 -23.931 1.00 85.81 260 ASP A O 1
ATOM 2109 N N . ILE A 1 261 ? 1.541 2.353 -21.972 1.00 86.56 261 ILE A N 1
ATOM 2110 C CA . ILE A 1 261 ? 2.709 1.470 -22.064 1.00 86.56 261 ILE A CA 1
ATOM 2111 C C . ILE A 1 261 ? 2.551 0.438 -23.182 1.00 86.56 261 ILE A C 1
ATOM 2113 O O . ILE A 1 261 ? 3.535 0.061 -23.809 1.00 86.56 261 ILE A O 1
ATOM 2117 N N . HIS A 1 262 ? 1.316 0.012 -23.470 1.00 86.31 262 HIS A N 1
ATOM 2118 C CA . HIS A 1 262 ? 1.035 -0.904 -24.577 1.00 86.31 262 HIS A CA 1
ATOM 2119 C C . HIS A 1 262 ? 1.293 -0.222 -25.910 1.00 86.31 262 HIS A C 1
ATOM 2121 O O . HIS A 1 262 ? 2.053 -0.752 -26.711 1.00 86.31 262 HIS A O 1
ATOM 2127 N N . LYS A 1 263 ? 0.776 0.998 -26.103 1.00 87.88 263 LYS A N 1
ATOM 2128 C CA . LYS A 1 263 ? 1.103 1.787 -27.290 1.00 87.88 263 LYS A CA 1
ATOM 2129 C C . LYS A 1 263 ? 2.599 2.078 -27.387 1.00 87.88 263 LYS A C 1
ATOM 2131 O O . LYS A 1 263 ? 3.158 2.002 -28.474 1.00 87.88 263 LYS A O 1
ATOM 2136 N N . TRP A 1 264 ? 3.251 2.391 -26.267 1.00 87.56 264 TRP A N 1
ATOM 2137 C CA . TRP A 1 264 ? 4.696 2.618 -26.242 1.00 87.56 264 TRP A CA 1
ATOM 2138 C C . TRP A 1 264 ? 5.484 1.396 -26.741 1.00 87.56 264 TRP A C 1
ATOM 2140 O O . TRP A 1 264 ? 6.402 1.555 -27.543 1.00 87.56 264 TRP A O 1
ATOM 2150 N N . TRP A 1 265 ? 5.108 0.177 -26.338 1.00 87.62 265 TRP A N 1
ATOM 2151 C CA . TRP A 1 265 ? 5.699 -1.047 -26.889 1.00 87.62 265 TRP A CA 1
ATOM 2152 C C . TRP A 1 265 ? 5.322 -1.286 -28.352 1.00 87.62 265 TRP A C 1
ATOM 2154 O O . TRP A 1 265 ? 6.206 -1.603 -29.145 1.00 87.62 265 TRP A O 1
ATOM 2164 N N . ASP A 1 266 ? 4.056 -1.104 -28.728 1.00 88.31 266 ASP A N 1
ATOM 2165 C CA . ASP A 1 266 ? 3.591 -1.297 -30.106 1.00 88.31 266 ASP A CA 1
ATOM 2166 C C . ASP A 1 266 ? 4.328 -0.373 -31.083 1.00 88.31 266 ASP A C 1
ATOM 2168 O O . ASP A 1 266 ? 4.785 -0.819 -32.135 1.00 88.31 266 ASP A O 1
ATOM 2172 N N . ASP A 1 267 ? 4.497 0.904 -30.732 1.00 88.50 267 ASP A N 1
ATOM 2173 C CA . ASP A 1 267 ? 5.234 1.878 -31.538 1.00 88.50 267 ASP A CA 1
ATOM 2174 C C . ASP A 1 267 ? 6.697 1.430 -31.728 1.00 88.50 267 ASP A C 1
ATOM 2176 O O . ASP A 1 267 ? 7.217 1.481 -32.844 1.00 88.50 267 ASP A O 1
ATOM 2180 N N . ARG A 1 268 ? 7.346 0.908 -30.679 1.00 88.44 268 ARG A N 1
ATOM 2181 C CA . ARG A 1 268 ? 8.723 0.381 -30.743 1.00 88.44 268 ARG A CA 1
ATOM 2182 C C . ARG A 1 268 ? 8.835 -0.884 -31.600 1.00 88.44 268 ARG A C 1
ATOM 2184 O O . ARG A 1 268 ? 9.729 -0.972 -32.443 1.00 88.44 268 ARG A O 1
ATOM 2191 N N . ILE A 1 269 ? 7.900 -1.829 -31.459 1.00 87.19 269 ILE A N 1
ATOM 2192 C CA . ILE A 1 269 ? 7.824 -3.042 -32.297 1.00 87.19 269 ILE A CA 1
ATOM 2193 C C . ILE A 1 269 ? 7.632 -2.658 -33.768 1.00 87.19 269 ILE A C 1
ATOM 2195 O O . ILE A 1 269 ? 8.344 -3.157 -34.641 1.00 87.19 269 ILE A O 1
ATOM 2199 N N . ASN A 1 270 ? 6.713 -1.731 -34.051 1.00 87.88 270 ASN A N 1
ATOM 2200 C CA . ASN A 1 270 ? 6.438 -1.246 -35.404 1.00 87.88 270 ASN A CA 1
ATOM 2201 C C . ASN A 1 270 ? 7.640 -0.515 -36.025 1.00 87.88 270 ASN A C 1
ATOM 2203 O O . ASN A 1 270 ? 7.816 -0.547 -37.244 1.00 87.88 270 ASN A O 1
ATOM 2207 N N . ASN A 1 271 ? 8.495 0.090 -35.197 1.00 88.06 271 ASN A N 1
ATOM 2208 C CA . ASN A 1 271 ? 9.747 0.721 -35.618 1.00 88.06 271 ASN A CA 1
ATOM 2209 C C . ASN A 1 271 ? 10.918 -0.270 -35.780 1.00 88.06 271 ASN A C 1
ATOM 2211 O O . ASN A 1 271 ? 12.016 0.137 -36.164 1.00 88.06 271 ASN A O 1
ATOM 2215 N N . GLY A 1 272 ? 10.692 -1.568 -35.549 1.00 82.06 272 GLY A N 1
ATOM 2216 C CA . GLY A 1 272 ? 11.682 -2.629 -35.748 1.00 82.06 272 GLY A CA 1
ATOM 2217 C C . GLY A 1 272 ? 12.655 -2.814 -34.584 1.00 82.06 272 GLY A C 1
ATOM 2218 O O . GLY A 1 272 ? 13.716 -3.414 -34.770 1.00 82.06 272 GLY A O 1
ATOM 2219 N N . GLU A 1 273 ? 12.328 -2.306 -33.395 1.00 82.56 273 GLU A N 1
ATOM 2220 C CA . GLU A 1 273 ? 13.147 -2.515 -32.205 1.00 82.56 273 GLU A CA 1
ATOM 2221 C C . GLU A 1 273 ? 12.980 -3.932 -31.647 1.00 82.56 273 GLU A C 1
ATOM 2223 O O . GLU A 1 273 ? 11.873 -4.454 -31.510 1.00 82.56 273 GLU A O 1
ATOM 2228 N N . ALA A 1 274 ? 14.101 -4.560 -31.287 1.00 69.31 274 ALA A N 1
ATOM 2229 C CA . ALA A 1 274 ? 14.095 -5.847 -30.609 1.00 69.31 274 ALA A CA 1
ATOM 2230 C C . ALA A 1 274 ? 13.830 -5.642 -29.111 1.00 69.31 274 ALA A C 1
ATOM 2232 O O . ALA A 1 274 ? 14.733 -5.288 -28.353 1.00 69.31 274 ALA A O 1
ATOM 2233 N N . ILE A 1 275 ? 12.597 -5.895 -28.679 1.00 71.00 275 ILE A N 1
ATOM 2234 C CA . ILE A 1 275 ? 12.275 -6.072 -27.261 1.00 71.00 275 ILE A CA 1
ATOM 2235 C C . ILE A 1 275 ? 12.728 -7.491 -26.902 1.00 71.00 275 ILE A C 1
ATOM 2237 O O . ILE A 1 275 ? 12.280 -8.452 -27.525 1.00 71.00 275 ILE A O 1
ATOM 2241 N N . ASN A 1 276 ? 13.693 -7.623 -25.986 1.00 56.09 276 ASN A N 1
ATOM 2242 C CA . ASN A 1 276 ? 14.354 -8.898 -25.684 1.00 56.09 276 ASN A CA 1
ATOM 2243 C C . ASN A 1 276 ? 13.356 -10.067 -25.544 1.00 56.09 276 ASN A C 1
ATOM 2245 O O . ASN A 1 276 ? 12.392 -9.991 -24.787 1.00 56.09 276 ASN A O 1
ATOM 2249 N N . ASN A 1 277 ? 13.647 -11.140 -26.289 1.00 48.38 277 ASN A N 1
ATOM 2250 C CA . ASN A 1 277 ? 12.898 -12.387 -26.451 1.00 48.38 277 ASN A CA 1
ATOM 2251 C C . ASN A 1 277 ? 11.968 -12.769 -25.289 1.00 48.38 277 ASN A C 1
ATOM 2253 O O . ASN A 1 277 ? 12.380 -13.408 -24.322 1.00 48.38 277 ASN A O 1
ATOM 2257 N N . THR A 1 278 ? 10.674 -12.569 -25.502 1.00 42.75 278 THR A N 1
ATOM 2258 C CA . THR A 1 278 ? 9.703 -13.616 -25.188 1.00 42.75 278 THR A CA 1
ATOM 2259 C C . THR A 1 278 ? 9.021 -13.998 -26.492 1.00 42.75 278 THR A C 1
ATOM 2261 O O . THR A 1 278 ? 8.073 -13.362 -26.934 1.00 42.75 278 THR A O 1
ATOM 2264 N N . GLU A 1 279 ? 9.518 -15.057 -27.135 1.00 36.12 279 GLU A N 1
ATOM 2265 C CA . GLU A 1 279 ? 8.660 -15.889 -27.978 1.00 36.12 279 GLU A CA 1
ATOM 2266 C C . GLU A 1 279 ? 7.590 -16.506 -27.064 1.00 36.12 279 GLU A C 1
ATOM 2268 O O . GLU A 1 279 ? 7.680 -17.656 -26.639 1.00 36.12 279 GLU A O 1
ATOM 2273 N N . THR A 1 280 ? 6.578 -15.731 -26.691 1.00 38.91 280 THR A N 1
ATOM 2274 C CA . THR A 1 280 ? 5.325 -16.287 -26.205 1.00 38.91 280 THR A CA 1
ATOM 2275 C C . THR A 1 280 ? 4.528 -16.672 -27.439 1.00 38.91 280 THR A C 1
ATOM 2277 O O . THR A 1 280 ? 3.814 -15.871 -28.035 1.00 38.91 280 THR A O 1
ATOM 2280 N N . ASN A 1 281 ? 4.678 -17.933 -27.849 1.00 32.00 281 ASN A N 1
ATOM 2281 C CA . ASN A 1 281 ? 3.665 -18.591 -28.662 1.00 32.00 281 ASN A CA 1
ATOM 2282 C C . ASN A 1 281 ? 2.358 -18.562 -27.863 1.00 32.00 281 ASN A C 1
ATOM 2284 O O . ASN A 1 281 ? 2.157 -19.375 -26.963 1.00 32.00 281 ASN A O 1
ATOM 2288 N N . TYR A 1 282 ? 1.498 -17.592 -28.158 1.00 38.97 282 TYR A N 1
ATOM 2289 C CA . TYR A 1 282 ? 0.129 -17.583 -27.671 1.00 38.97 282 TYR A CA 1
A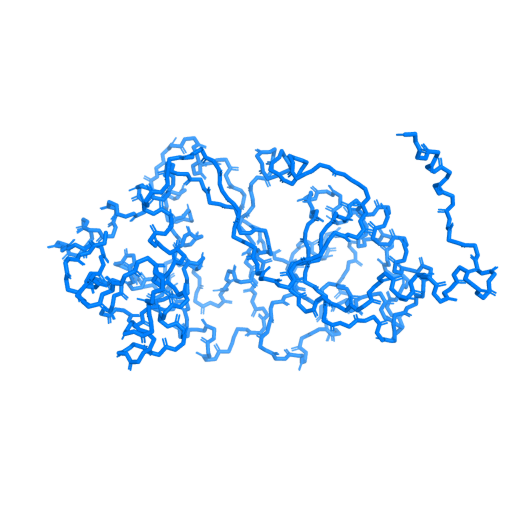TOM 2290 C C . TYR A 1 282 ? -0.641 -18.672 -28.428 1.00 38.97 282 TYR A C 1
ATOM 2292 O O . TYR A 1 282 ? -0.862 -18.556 -29.635 1.00 38.97 282 TYR A O 1
ATOM 2300 N N . SER A 1 283 ? -0.993 -19.749 -27.723 1.00 32.62 283 SER A N 1
ATOM 2301 C CA . SER A 1 283 ? -1.991 -20.744 -28.138 1.00 32.62 283 SER A CA 1
ATOM 2302 C C . SER A 1 283 ? -3.303 -20.505 -27.413 1.00 32.62 283 SER A C 1
ATOM 2304 O O . SER A 1 283 ? -3.219 -20.356 -26.171 1.00 32.62 283 SER A O 1
#

Radius of gyration: 20.16 Å; chains: 1; bounding box: 54×39×59 Å

Organism: NCBI:txid282569

Secondary structure (DSSP, 8-state):
--HHHHTT--SS--HHHHHHH-HHHHHHHHHHHHHHHS--SEEEE--TT-EE-SS--HHHHHHHHHHS-EEEEBSTT--HHHHHHHHHHHHHTT--GGGG-TT-B-TT---EEEEHHHHHHHHHHHHHHHTS-HHHHHHHTT---HHHHHHHHHHHHHHH---HHHHH-EEEEHHHHHHHTT-HHHHHHHHT--SS-SGGGGGGGGBTTGGGGHHHHHHHHHHTT--EEE----TTB-HHHHHHHHHHTT--EEEES---HHHHHHHHHHTT-----------